Protein AF-A0A645G3U1-F1 (afdb_monomer)

Solvent-accessible surface area (backbone atoms only — not comparable to full-atom values): 11301 Å² total; per-residue (Å²): 86,81,41,64,55,97,90,40,87,69,50,73,53,86,85,75,90,76,79,59,88,50,44,36,61,20,45,52,52,34,44,75,71,74,42,88,58,70,48,77,37,61,47,54,59,72,62,46,52,54,53,27,61,75,39,72,45,87,41,76,45,47,58,40,50,63,84,46,44,25,54,54,50,46,53,48,39,73,72,73,44,89,43,70,32,78,40,55,18,76,70,34,27,65,25,16,58,61,26,80,41,9,33,19,39,51,46,90,44,70,58,16,62,74,31,24,82,38,76,38,85,57,79,47,57,39,54,54,42,27,52,55,52,48,50,57,51,50,54,54,46,51,54,52,37,49,50,52,59,48,51,55,48,67,57,45,50,50,37,63,74,33,55,40,37,78,75,76,43,70,66,64,52,68,68,58,53,52,51,53,54,53,50,49,52,52,54,38,51,58,54,55,56,53,61,77,71,65,78,73,70,130

Structure (mmCIF, N/CA/C/O backbone):
data_AF-A0A645G3U1-F1
#
_entry.id   AF-A0A645G3U1-F1
#
loop_
_atom_site.group_PDB
_atom_site.id
_atom_site.type_symbol
_atom_site.label_atom_id
_atom_site.label_alt_id
_atom_site.label_comp_id
_atom_site.label_asym_id
_atom_site.label_entity_id
_atom_site.label_seq_id
_atom_site.pdbx_PDB_ins_code
_atom_site.Cartn_x
_atom_site.Cartn_y
_atom_site.Cartn_z
_atom_site.occupancy
_atom_site.B_iso_or_equiv
_atom_site.auth_seq_id
_atom_site.auth_comp_id
_atom_site.auth_asym_id
_atom_site.auth_atom_id
_atom_site.pdbx_PDB_model_num
ATOM 1 N N . MET A 1 1 ? -27.044 1.907 27.657 1.00 87.31 1 MET A N 1
ATOM 2 C CA . MET A 1 1 ? -27.067 2.591 28.967 1.00 87.31 1 MET A CA 1
ATOM 3 C C . MET A 1 1 ? -28.512 2.725 29.408 1.00 87.31 1 MET A C 1
ATOM 5 O O . MET A 1 1 ? -29.313 3.193 28.610 1.00 87.31 1 MET A O 1
ATOM 9 N N . TYR A 1 2 ? -28.859 2.285 30.617 1.00 91.81 2 TYR A N 1
ATOM 10 C CA . TYR A 1 2 ? -30.193 2.511 31.187 1.00 91.81 2 TYR A CA 1
ATOM 11 C C . TYR A 1 2 ? -30.232 3.890 31.850 1.00 91.81 2 TYR A C 1
ATOM 13 O O . TYR A 1 2 ? -29.254 4.281 32.483 1.00 91.81 2 TYR A O 1
ATOM 21 N N . ILE A 1 3 ? -31.334 4.621 31.689 1.00 95.44 3 ILE A N 1
ATOM 22 C CA . ILE A 1 3 ? -31.564 5.921 32.323 1.00 95.44 3 ILE A CA 1
ATOM 23 C C . ILE A 1 3 ? -32.701 5.790 33.324 1.00 95.44 3 ILE A C 1
ATOM 25 O O . ILE A 1 3 ? -33.762 5.254 32.999 1.00 95.44 3 ILE A O 1
ATOM 29 N N . ALA A 1 4 ? -32.473 6.328 34.519 1.00 95.69 4 ALA A N 1
ATOM 30 C CA . ALA A 1 4 ? -33.494 6.534 35.528 1.00 95.69 4 ALA A CA 1
ATOM 31 C C . ALA A 1 4 ? -33.605 8.027 35.862 1.00 95.69 4 ALA A C 1
ATOM 33 O O . ALA A 1 4 ? -32.590 8.723 35.924 1.00 95.69 4 ALA A O 1
ATOM 34 N N . VAL A 1 5 ? -34.831 8.498 36.072 1.00 94.56 5 VAL A N 1
ATOM 35 C CA . VAL A 1 5 ? -35.149 9.842 36.575 1.00 94.56 5 VAL A CA 1
ATOM 36 C C . VAL A 1 5 ? -35.992 9.639 37.826 1.00 94.56 5 VAL A C 1
ATOM 38 O O . VAL A 1 5 ? -36.885 8.801 37.821 1.00 94.56 5 VAL A O 1
ATOM 41 N N . ASP A 1 6 ? -35.653 10.323 38.918 1.00 93.44 6 ASP A N 1
ATOM 42 C CA . ASP A 1 6 ? -36.325 10.166 40.217 1.00 93.44 6 ASP A CA 1
ATOM 43 C C . ASP A 1 6 ? -36.405 8.709 40.718 1.00 93.44 6 ASP A C 1
ATOM 45 O O . ASP A 1 6 ? -37.350 8.298 41.380 1.00 93.44 6 ASP A O 1
ATOM 49 N N . SER A 1 7 ? -35.364 7.915 40.437 1.00 90.38 7 SER A N 1
ATOM 50 C CA . SER A 1 7 ? -35.289 6.472 40.739 1.00 90.38 7 SER A CA 1
ATOM 51 C C . SER A 1 7 ? -36.282 5.585 39.975 1.00 90.38 7 SER A C 1
ATOM 53 O O . SER A 1 7 ? -36.328 4.381 40.229 1.00 90.38 7 SER A O 1
ATOM 55 N N . GLU A 1 8 ? -37.010 6.126 38.996 1.00 93.56 8 GLU A N 1
ATOM 56 C CA . GLU A 1 8 ? -37.855 5.356 38.085 1.00 93.56 8 GLU A CA 1
ATOM 57 C C . GLU A 1 8 ? -37.160 5.132 36.732 1.00 93.56 8 GLU A C 1
ATOM 59 O O . GLU A 1 8 ? -36.487 6.033 36.218 1.00 93.56 8 GLU A O 1
ATOM 64 N N . PRO A 1 9 ? -37.290 3.937 36.123 1.00 94.06 9 PRO A N 1
ATOM 65 C CA . PRO A 1 9 ? -36.723 3.663 34.809 1.00 94.06 9 PRO A CA 1
ATOM 66 C C . PRO A 1 9 ? -37.381 4.556 33.747 1.00 94.06 9 PRO A C 1
ATOM 68 O O . PRO A 1 9 ? -38.549 4.386 33.412 1.00 94.06 9 PRO A O 1
ATOM 71 N N . ALA A 1 10 ? -36.603 5.486 33.192 1.00 94.62 10 ALA A N 1
ATOM 72 C CA . ALA A 1 10 ? -37.074 6.492 32.243 1.00 94.62 10 ALA A CA 1
ATOM 73 C C . ALA A 1 10 ? -36.742 6.145 30.781 1.00 94.62 10 ALA A C 1
ATOM 75 O O . ALA A 1 10 ? -37.410 6.623 29.866 1.00 94.62 10 ALA A O 1
ATOM 76 N N . GLY A 1 11 ? -35.723 5.313 30.527 1.00 94.62 11 GLY A N 1
ATOM 77 C CA . GLY A 1 11 ? -35.406 4.883 29.163 1.00 94.62 11 GLY A CA 1
ATOM 78 C C . GLY A 1 11 ? -34.050 4.205 28.983 1.00 94.62 11 GLY A C 1
ATOM 79 O O . GLY A 1 11 ? -33.384 3.811 29.940 1.00 94.62 11 GLY A O 1
ATOM 80 N N . ILE A 1 12 ? -33.639 4.060 27.721 1.00 94.69 12 ILE A N 1
ATOM 81 C CA . ILE A 1 12 ? -32.359 3.467 27.316 1.00 94.69 12 ILE A CA 1
ATOM 82 C C . ILE A 1 12 ? -31.698 4.385 26.285 1.00 94.69 12 ILE A C 1
ATOM 84 O O . ILE A 1 12 ? -32.332 4.779 25.311 1.00 94.69 12 ILE A O 1
ATOM 88 N N . ILE A 1 13 ? -30.408 4.674 26.463 1.00 91.31 13 ILE A N 1
ATOM 89 C CA . ILE A 1 13 ? -29.546 5.245 25.421 1.00 91.31 13 ILE A CA 1
ATOM 90 C C . ILE A 1 13 ? -28.652 4.140 24.864 1.00 91.31 13 ILE A C 1
ATOM 92 O O . ILE A 1 13 ? -27.889 3.510 25.606 1.00 91.31 13 ILE A O 1
ATOM 96 N N . ALA A 1 14 ? -28.723 3.925 23.554 1.00 85.19 14 ALA A N 1
ATOM 97 C CA . ALA A 1 14 ? -27.783 3.093 22.815 1.00 85.19 14 ALA A CA 1
ATOM 98 C C . ALA A 1 14 ? -26.712 3.981 22.167 1.00 85.19 14 ALA A C 1
ATOM 100 O O . ALA A 1 14 ? -27.035 5.001 21.563 1.00 85.19 14 ALA A O 1
ATOM 101 N N . VAL A 1 15 ? -25.447 3.586 22.298 1.00 79.75 15 VAL A N 1
ATOM 102 C CA . VAL A 1 15 ? -24.313 4.201 21.597 1.00 79.75 15 VAL A CA 1
ATOM 103 C C . VAL A 1 15 ? -23.794 3.151 20.630 1.00 79.75 15 VAL A C 1
ATOM 105 O O . VAL A 1 15 ? -23.551 2.017 21.039 1.00 79.75 15 VAL A O 1
ATOM 108 N N . ALA A 1 16 ? -23.678 3.516 19.360 1.00 71.44 16 ALA A N 1
ATOM 109 C CA . ALA A 1 16 ? -23.137 2.660 18.319 1.00 71.44 16 ALA A CA 1
ATOM 110 C C . ALA A 1 16 ? -21.997 3.400 17.628 1.00 71.44 16 ALA A C 1
ATOM 112 O O . ALA A 1 16 ? -22.144 4.580 17.302 1.00 71.44 16 ALA A O 1
ATOM 113 N N . ASP A 1 17 ? -20.887 2.703 17.402 1.00 71.06 17 ASP A N 1
ATOM 114 C CA . ASP A 1 17 ? -19.874 3.182 16.474 1.00 71.06 17 ASP A CA 1
ATOM 115 C C . ASP A 1 17 ? -20.359 2.895 15.051 1.00 71.06 17 ASP A C 1
ATOM 117 O O . ASP A 1 17 ? -20.707 1.761 14.707 1.00 71.06 17 ASP A O 1
ATOM 121 N N . VAL A 1 18 ? -20.488 3.948 14.250 1.00 77.31 18 VAL A N 1
ATOM 122 C CA . VAL A 1 18 ? -21.091 3.856 12.922 1.00 77.31 18 VAL A CA 1
ATOM 123 C C . VAL A 1 18 ? -19.981 3.724 11.901 1.00 77.31 18 VAL A C 1
ATOM 125 O O . VAL A 1 18 ? -19.123 4.595 11.757 1.00 77.31 18 VAL A O 1
ATOM 128 N N . VAL A 1 19 ? -20.046 2.647 11.127 1.00 84.12 19 VAL A N 1
ATOM 129 C CA . VAL A 1 19 ? -19.163 2.455 9.985 1.00 84.12 19 VAL A CA 1
ATOM 130 C C . VAL A 1 19 ? -19.293 3.641 9.029 1.00 84.12 19 VAL A C 1
ATOM 132 O O . VAL A 1 19 ? -20.388 4.017 8.614 1.00 84.12 19 VAL A O 1
ATOM 135 N N . LYS A 1 20 ? -18.159 4.213 8.619 1.00 84.19 20 LYS A N 1
ATOM 136 C CA . LYS A 1 20 ? -18.146 5.262 7.594 1.00 84.19 20 LYS A CA 1
ATOM 137 C C . LYS A 1 20 ? -18.774 4.754 6.293 1.00 84.19 20 LYS A C 1
ATOM 139 O O . LYS A 1 20 ? -18.428 3.685 5.797 1.00 84.19 20 LYS A O 1
ATOM 144 N N . ASN A 1 21 ? -19.612 5.583 5.673 1.00 82.94 21 ASN A N 1
ATOM 145 C CA . ASN A 1 21 ? -20.328 5.252 4.431 1.00 82.94 21 ASN A CA 1
ATOM 146 C C . ASN A 1 21 ? -19.414 4.812 3.267 1.00 82.94 21 ASN A C 1
ATOM 148 O O . ASN A 1 21 ? -19.862 4.136 2.342 1.00 82.94 21 ASN A O 1
ATOM 152 N N . SER A 1 22 ? -18.144 5.224 3.269 1.00 87.38 22 SER A N 1
ATOM 153 C CA . SER A 1 22 ? -17.170 4.869 2.234 1.00 87.38 22 SER A CA 1
ATOM 154 C C . SER A 1 22 ? -16.452 3.537 2.485 1.00 87.38 22 SER A C 1
ATOM 156 O O . SER A 1 22 ? -15.853 3.000 1.552 1.00 87.38 22 SER A O 1
ATOM 158 N N . SER A 1 23 ? -16.532 2.974 3.697 1.00 90.06 23 SER A N 1
ATOM 159 C CA . SER A 1 23 ? -15.795 1.769 4.095 1.00 90.06 23 SER A CA 1
ATOM 160 C C . SER A 1 23 ? -16.152 0.558 3.241 1.00 90.06 23 SER A C 1
ATOM 162 O O . SER A 1 23 ? -15.256 -0.092 2.709 1.00 90.06 23 SER A O 1
ATOM 164 N N . GLU A 1 24 ? -17.446 0.285 3.048 1.00 91.50 24 GLU A N 1
ATOM 165 C CA . GLU A 1 24 ? -17.905 -0.859 2.250 1.00 91.50 24 GLU A CA 1
ATOM 166 C C . GLU A 1 24 ? -17.384 -0.764 0.806 1.00 91.50 24 GLU A C 1
ATOM 168 O O . GLU A 1 24 ? -16.784 -1.700 0.278 1.00 91.50 24 GLU A O 1
ATOM 173 N N . LYS A 1 25 ? -17.522 0.411 0.176 1.00 93.12 25 LYS A N 1
ATOM 174 C CA . LYS A 1 25 ? -17.019 0.649 -1.185 1.00 93.12 25 LYS A CA 1
ATOM 175 C C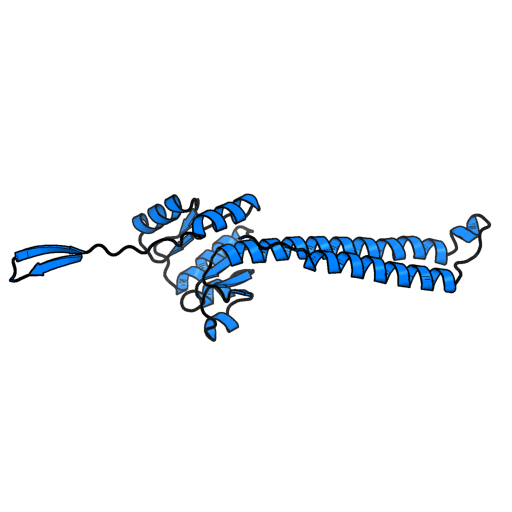 . LYS A 1 25 ? -15.502 0.485 -1.265 1.00 93.12 25 LYS A C 1
ATOM 177 O O . LYS A 1 25 ? -15.011 -0.102 -2.231 1.00 93.12 25 LYS A O 1
ATOM 182 N N . ALA A 1 26 ? -14.763 0.981 -0.274 1.00 92.81 26 ALA A N 1
ATOM 183 C CA . ALA A 1 26 ? -13.310 0.859 -0.225 1.00 92.81 26 ALA A CA 1
ATOM 184 C C . ALA A 1 26 ? -12.879 -0.609 -0.134 1.00 92.81 26 ALA A C 1
ATOM 186 O O . ALA A 1 26 ? -12.051 -1.059 -0.929 1.00 92.81 26 ALA A O 1
ATOM 187 N N . LEU A 1 27 ? -13.496 -1.376 0.764 1.00 93.94 27 LEU A N 1
ATOM 188 C CA . LEU A 1 27 ? -13.215 -2.798 0.956 1.00 93.94 27 LEU A CA 1
ATOM 189 C C . LEU A 1 27 ? -13.559 -3.614 -0.292 1.00 93.94 27 LEU A C 1
ATOM 191 O O . LEU A 1 27 ? -12.724 -4.386 -0.760 1.00 93.94 27 LEU A O 1
ATOM 195 N N . GLN A 1 28 ? -14.699 -3.350 -0.935 1.00 93.56 28 GLN A N 1
ATOM 196 C CA . GLN A 1 28 ? -15.041 -3.971 -2.219 1.00 93.56 28 GLN A CA 1
ATOM 197 C C . GLN A 1 28 ? -13.991 -3.688 -3.307 1.00 93.56 28 GLN A C 1
ATOM 199 O O . GLN A 1 28 ? -13.695 -4.555 -4.133 1.00 93.56 28 GLN A O 1
ATOM 204 N N . LYS A 1 29 ? -13.419 -2.476 -3.359 1.00 94.56 29 LYS A N 1
ATOM 205 C CA . LYS A 1 29 ? -12.351 -2.142 -4.320 1.00 94.56 29 LYS A CA 1
ATOM 206 C C . LYS A 1 29 ? -11.061 -2.896 -4.009 1.00 94.56 29 LYS A C 1
ATOM 208 O O . LYS A 1 29 ? -10.444 -3.406 -4.943 1.00 94.56 29 LYS A O 1
ATOM 213 N N . LEU A 1 30 ? -10.683 -2.999 -2.736 1.00 94.44 30 LEU A N 1
ATOM 214 C CA . LEU A 1 30 ? -9.515 -3.766 -2.294 1.00 94.44 30 LEU A CA 1
ATOM 215 C C . LEU A 1 30 ? -9.664 -5.253 -2.642 1.00 94.44 30 LEU A C 1
ATOM 217 O O . LEU A 1 30 ? -8.782 -5.830 -3.278 1.00 94.44 30 LEU A O 1
ATOM 221 N N . GLN A 1 31 ? -10.826 -5.838 -2.360 1.00 94.00 31 GLN A N 1
ATOM 222 C CA . GLN A 1 31 ? -11.131 -7.229 -2.697 1.00 94.00 31 GLN A CA 1
ATOM 223 C C . GLN A 1 31 ? -11.116 -7.473 -4.212 1.00 94.00 31 GLN A C 1
ATOM 225 O O . GLN A 1 31 ? -10.497 -8.427 -4.680 1.00 94.00 31 GLN A O 1
ATOM 230 N N . LYS A 1 32 ? -11.681 -6.560 -5.019 1.00 94.56 32 LYS A N 1
ATOM 231 C CA . LYS A 1 32 ? -11.582 -6.611 -6.496 1.00 94.56 32 LYS A CA 1
ATOM 232 C C . LYS A 1 32 ? -10.144 -6.520 -7.012 1.00 94.56 32 LYS A C 1
ATOM 234 O O . LYS A 1 32 ? -9.866 -6.957 -8.125 1.00 94.56 32 LYS A O 1
ATOM 239 N N . MET A 1 33 ? -9.229 -5.950 -6.230 1.00 94.06 33 MET A N 1
ATOM 240 C CA . MET A 1 33 ? -7.797 -5.913 -6.536 1.00 94.06 33 MET A CA 1
ATOM 241 C C . MET A 1 33 ? -7.054 -7.189 -6.103 1.00 94.06 33 MET A C 1
ATOM 243 O O . MET A 1 33 ? -5.828 -7.228 -6.262 1.00 94.06 33 MET A O 1
ATOM 247 N N . GLY A 1 34 ? -7.775 -8.195 -5.591 1.00 94.44 34 GLY A N 1
ATOM 248 C CA . GLY A 1 34 ? -7.244 -9.462 -5.088 1.00 94.44 34 GLY A CA 1
ATOM 249 C C . GLY A 1 34 ? -6.605 -9.351 -3.705 1.00 94.44 34 GLY A C 1
ATOM 250 O O . GLY A 1 34 ? -5.734 -10.153 -3.385 1.00 94.44 34 GLY A O 1
ATOM 251 N N . ILE A 1 35 ? -6.961 -8.324 -2.928 1.00 94.88 35 ILE A N 1
ATOM 252 C CA . ILE A 1 35 ? -6.390 -8.071 -1.603 1.00 94.88 35 ILE A CA 1
ATOM 253 C C . ILE A 1 35 ? -7.337 -8.640 -0.553 1.00 94.88 35 ILE A C 1
ATOM 255 O O . ILE A 1 35 ? -8.514 -8.281 -0.509 1.00 94.88 35 ILE A O 1
ATOM 259 N N . GLU A 1 36 ? -6.808 -9.525 0.283 1.00 95.00 36 GLU A N 1
ATOM 260 C CA . GLU A 1 36 ? -7.505 -10.046 1.453 1.00 95.00 36 GLU A CA 1
ATOM 261 C C . GLU A 1 36 ? -7.613 -8.950 2.518 1.00 95.00 36 GLU A C 1
ATOM 263 O O . GLU A 1 36 ? -6.632 -8.279 2.835 1.00 95.00 36 GLU A O 1
ATOM 268 N N . THR A 1 37 ? -8.815 -8.751 3.051 1.00 94.62 37 THR A N 1
ATOM 269 C CA . THR A 1 37 ? -9.104 -7.729 4.062 1.00 94.62 37 THR A CA 1
ATOM 270 C C . THR A 1 37 ? -9.387 -8.404 5.396 1.00 94.62 37 THR A C 1
ATOM 272 O O . THR A 1 37 ? -10.294 -9.235 5.469 1.00 94.62 37 THR A O 1
ATOM 275 N N . VAL A 1 38 ? -8.647 -8.020 6.436 1.00 95.38 38 VAL A N 1
ATOM 276 C CA . VAL A 1 38 ? -8.800 -8.517 7.810 1.00 95.38 38 VAL A CA 1
ATOM 277 C C . VAL A 1 38 ? -9.110 -7.331 8.721 1.00 95.38 38 VAL A C 1
ATOM 279 O O . VAL A 1 38 ? -8.465 -6.290 8.607 1.00 95.38 38 VAL A O 1
ATOM 282 N N . MET A 1 39 ? -10.097 -7.469 9.603 1.00 95.00 39 MET A N 1
ATOM 283 C CA . MET A 1 39 ? -10.390 -6.478 10.643 1.00 95.00 39 MET A CA 1
ATOM 284 C C . MET A 1 39 ? -9.667 -6.858 11.931 1.00 95.00 39 MET A C 1
ATOM 286 O O . MET A 1 39 ? -9.739 -8.010 12.342 1.00 95.00 39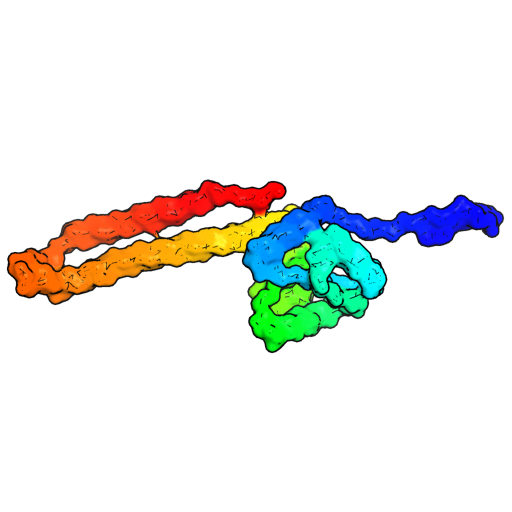 MET A O 1
ATOM 290 N N . ILE A 1 40 ? -9.024 -5.893 12.587 1.00 94.19 40 ILE A N 1
ATOM 291 C CA . ILE A 1 40 ? -8.427 -6.068 13.913 1.00 94.19 40 ILE A CA 1
ATOM 292 C C . ILE A 1 40 ? -9.026 -5.049 14.882 1.00 94.19 40 ILE A C 1
ATOM 294 O O . ILE A 1 40 ? -9.013 -3.849 14.609 1.00 94.19 40 ILE A O 1
ATOM 298 N N . THR A 1 41 ? -9.588 -5.513 15.995 1.00 91.62 41 THR A N 1
ATOM 299 C CA . THR A 1 41 ? -10.247 -4.652 16.986 1.00 91.62 41 THR A CA 1
ATOM 300 C C . THR A 1 41 ? -10.069 -5.184 18.405 1.00 91.62 41 THR A C 1
ATOM 302 O O . THR A 1 41 ? -9.891 -6.382 18.615 1.00 91.62 41 THR A O 1
ATOM 305 N N . GLY A 1 42 ? -10.119 -4.275 19.379 1.00 90.44 42 GLY A N 1
ATOM 306 C CA . GLY A 1 42 ? -10.202 -4.610 20.802 1.00 90.44 42 GLY A CA 1
ATOM 307 C C . GLY A 1 42 ? -11.633 -4.873 21.280 1.00 90.44 42 GLY A C 1
ATOM 308 O O . GLY A 1 42 ? -11.821 -5.297 22.417 1.00 90.44 42 GLY A O 1
ATOM 309 N N . ASP A 1 43 ? -12.637 -4.630 20.431 1.00 91.12 43 ASP A N 1
ATOM 310 C CA . ASP A 1 43 ? -14.035 -4.921 20.746 1.00 91.12 43 ASP A CA 1
ATOM 311 C C . ASP A 1 43 ? -14.291 -6.423 20.864 1.00 91.12 43 ASP A C 1
ATOM 313 O O . ASP A 1 43 ? -13.561 -7.251 20.314 1.00 91.12 43 ASP A O 1
ATOM 317 N N . ASN A 1 44 ? -15.383 -6.764 21.550 1.00 91.56 44 ASN A N 1
ATOM 318 C CA . ASN A 1 44 ? -15.832 -8.145 21.656 1.00 91.56 44 ASN A CA 1
ATOM 319 C C . ASN A 1 44 ? -16.195 -8.739 20.286 1.00 91.56 44 ASN A C 1
ATOM 321 O O . ASN A 1 44 ? -16.576 -8.034 19.343 1.00 91.56 44 ASN A O 1
ATOM 325 N N . GLN A 1 45 ? -16.134 -10.067 20.212 1.00 92.88 45 GLN A N 1
ATOM 326 C CA . GLN A 1 45 ? -16.384 -10.819 18.984 1.00 92.88 45 GLN A CA 1
ATOM 327 C C . GLN A 1 45 ? -17.733 -10.481 18.330 1.00 92.88 45 GLN A C 1
ATOM 329 O O . GLN A 1 45 ? -17.801 -10.251 17.125 1.00 92.88 45 GLN A O 1
ATOM 334 N N . ARG A 1 46 ? -18.809 -10.382 19.121 1.00 90.75 46 ARG A N 1
ATOM 335 C CA . ARG A 1 46 ? -20.166 -10.140 18.605 1.00 90.75 46 ARG A CA 1
ATOM 336 C C . ARG A 1 46 ? -20.284 -8.795 17.884 1.00 90.75 46 ARG A C 1
ATOM 338 O O . ARG A 1 46 ? -20.924 -8.720 16.836 1.00 90.75 46 ARG A O 1
ATOM 345 N N . THR A 1 47 ? -19.702 -7.737 18.444 1.00 90.00 47 THR A N 1
ATOM 346 C CA . THR A 1 47 ? -19.686 -6.408 17.819 1.00 90.00 47 THR A CA 1
ATOM 347 C C . THR A 1 47 ? -18.807 -6.417 16.571 1.00 90.00 47 THR A C 1
ATOM 349 O O . THR A 1 47 ? -19.227 -5.927 15.522 1.00 90.00 47 THR A O 1
ATOM 352 N N . ALA A 1 48 ? -17.622 -7.021 16.661 1.00 91.50 48 ALA A N 1
ATOM 353 C CA . ALA A 1 48 ? -16.662 -7.067 15.566 1.00 91.50 48 ALA A CA 1
ATOM 354 C C . ALA A 1 48 ? -17.210 -7.817 14.338 1.00 91.50 48 ALA A C 1
ATOM 356 O O . ALA A 1 48 ? -17.140 -7.310 13.219 1.00 91.50 48 ALA A O 1
ATOM 357 N N . GLU A 1 49 ? -17.827 -8.983 14.538 1.00 92.00 49 GLU A N 1
ATOM 358 C CA . GLU A 1 49 ? -18.459 -9.769 13.471 1.00 92.00 49 GLU A CA 1
ATOM 359 C C . GLU A 1 49 ? -19.650 -9.039 12.841 1.00 92.00 49 GLU A C 1
ATOM 361 O O . GLU A 1 49 ? -19.813 -9.061 11.620 1.00 92.00 49 GLU A O 1
ATOM 366 N N . ALA A 1 50 ? -20.462 -8.347 13.648 1.00 90.69 50 ALA A N 1
ATOM 367 C CA . ALA A 1 50 ? -21.580 -7.558 13.140 1.00 90.69 50 ALA A CA 1
ATOM 368 C C . ALA A 1 50 ? -21.101 -6.417 12.228 1.00 90.69 50 ALA A C 1
ATOM 370 O O . ALA A 1 50 ? -21.667 -6.215 11.152 1.00 90.69 50 ALA A O 1
ATOM 371 N N . ILE A 1 51 ? -20.043 -5.702 12.624 1.00 90.69 51 ILE A N 1
ATOM 372 C CA . ILE A 1 51 ? -19.441 -4.640 11.808 1.00 90.69 51 ILE A CA 1
ATOM 373 C C . ILE A 1 51 ? -18.801 -5.231 10.549 1.00 90.69 51 ILE A C 1
ATOM 375 O O . ILE A 1 51 ? -19.049 -4.740 9.448 1.00 90.69 51 ILE A O 1
ATOM 379 N N . ALA A 1 52 ? -18.020 -6.304 10.680 1.00 91.75 52 ALA A N 1
ATOM 380 C CA . ALA A 1 52 ? -17.375 -6.969 9.553 1.00 91.75 52 ALA A CA 1
ATOM 381 C C . ALA A 1 52 ? -18.386 -7.460 8.510 1.00 91.75 52 ALA A C 1
ATOM 383 O O . ALA A 1 52 ? -18.169 -7.267 7.312 1.00 91.75 52 ALA A O 1
ATOM 384 N N . GLY A 1 53 ? -19.521 -8.009 8.955 1.00 90.81 53 GLY A N 1
ATOM 385 C CA . GLY A 1 53 ? -20.619 -8.426 8.087 1.00 90.81 53 GLY A CA 1
ATOM 386 C C . GLY A 1 53 ? -21.253 -7.270 7.309 1.00 90.81 53 GLY A C 1
ATOM 387 O O . GLY A 1 53 ? -21.571 -7.439 6.134 1.00 90.81 53 GLY A O 1
ATOM 388 N N . GLN A 1 54 ? -21.375 -6.082 7.912 1.00 89.19 54 GLN A N 1
ATOM 389 C CA . GLN A 1 54 ? -21.908 -4.891 7.230 1.00 89.19 54 GLN A CA 1
ATOM 390 C C . GLN A 1 54 ? -20.998 -4.395 6.102 1.00 89.19 54 GLN A C 1
ATOM 392 O O . GLN A 1 54 ? -21.489 -3.850 5.118 1.00 89.19 54 GLN A O 1
ATOM 397 N N . VAL A 1 55 ? -19.681 -4.575 6.233 1.00 90.31 55 VAL A N 1
ATOM 398 C CA . VAL A 1 55 ? -18.700 -4.080 5.253 1.00 90.31 55 VAL A CA 1
ATOM 399 C C . VAL A 1 55 ? -18.090 -5.160 4.361 1.00 90.31 55 VAL A C 1
ATOM 401 O O . VAL A 1 55 ? -17.252 -4.855 3.512 1.00 90.31 55 VAL A O 1
ATOM 404 N N . GLY A 1 56 ? -18.499 -6.416 4.544 1.00 89.88 56 GLY A N 1
ATOM 405 C CA . GLY A 1 56 ? -18.044 -7.552 3.746 1.00 89.88 56 GLY A CA 1
ATOM 406 C C . GLY A 1 56 ? -16.618 -8.018 4.053 1.00 89.88 56 GLY A C 1
ATOM 407 O O . GLY A 1 56 ? -15.931 -8.482 3.145 1.00 89.88 56 GLY A O 1
ATOM 408 N N . ILE A 1 57 ? -16.145 -7.892 5.295 1.00 93.50 57 ILE A N 1
ATOM 409 C CA . ILE A 1 57 ? -14.849 -8.443 5.725 1.00 93.50 57 ILE A CA 1
ATOM 410 C C . ILE A 1 57 ? -15.020 -9.909 6.134 1.00 93.50 57 ILE A C 1
ATOM 412 O O . ILE A 1 57 ? -15.882 -10.237 6.941 1.00 93.50 57 ILE A O 1
ATOM 416 N N . SER A 1 58 ? -14.176 -10.789 5.590 1.00 82.31 58 SER A N 1
ATOM 417 C CA . SER A 1 58 ? -14.264 -12.239 5.807 1.00 82.31 58 SER A CA 1
ATOM 418 C C . SER A 1 58 ? -13.487 -12.755 7.018 1.00 82.31 58 SER A C 1
ATOM 420 O O . SER A 1 58 ? -13.734 -13.875 7.450 1.00 82.31 58 SER A O 1
ATOM 422 N N . SER A 1 59 ? -12.528 -11.988 7.540 1.00 92.25 59 SER A N 1
ATOM 423 C CA . SER A 1 59 ? -11.675 -12.403 8.658 1.00 92.25 59 SER A CA 1
ATOM 424 C C . SER A 1 59 ? -11.581 -11.292 9.697 1.00 92.25 59 SER A C 1
ATOM 426 O O . SER A 1 59 ? -11.316 -10.135 9.358 1.00 92.25 59 SER A O 1
ATOM 428 N N . VAL A 1 60 ? -11.82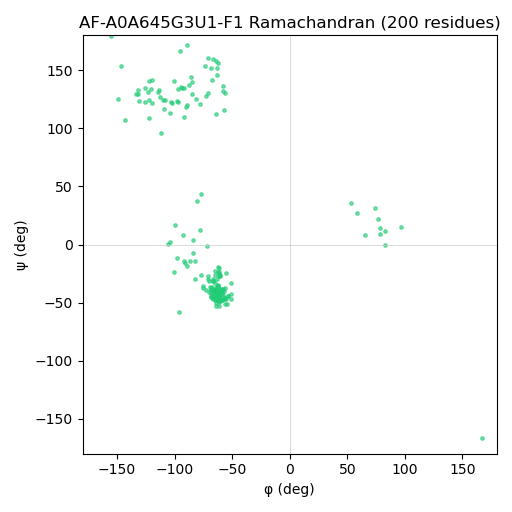4 -11.642 10.957 1.00 95.31 60 VAL A N 1
ATOM 429 C CA . VAL A 1 60 ? -11.910 -10.708 12.081 1.00 95.31 60 VAL A CA 1
ATOM 430 C C . VAL A 1 60 ? -11.057 -11.232 13.226 1.00 95.31 60 VAL A C 1
ATOM 432 O O . VAL A 1 60 ? -11.185 -12.385 13.626 1.00 95.31 60 VAL A O 1
ATOM 435 N N . LEU A 1 61 ? -10.201 -10.365 13.752 1.00 94.06 61 LEU A N 1
ATOM 436 C CA . LEU A 1 61 ? -9.404 -10.568 14.952 1.00 94.06 61 LEU A CA 1
ATOM 437 C C . LEU A 1 61 ? -9.947 -9.612 16.020 1.00 94.06 61 LEU A C 1
ATOM 439 O O . LEU A 1 61 ? -9.639 -8.419 16.012 1.00 94.06 61 LEU A O 1
ATOM 443 N N . SER A 1 62 ? -10.830 -10.117 16.877 1.00 94.00 62 SER A N 1
ATOM 444 C CA . SER A 1 62 ? -11.470 -9.365 17.964 1.00 94.00 62 SER A CA 1
ATOM 445 C C . SER A 1 62 ? -10.734 -9.540 19.292 1.00 94.00 62 SER A C 1
ATOM 447 O O . SER A 1 62 ? -9.924 -10.452 19.434 1.00 94.00 62 SER A O 1
ATOM 449 N N . GLU A 1 63 ? -11.057 -8.698 20.276 1.00 92.44 63 GLU A N 1
ATOM 450 C CA . GLU A 1 63 ? -10.495 -8.744 21.635 1.00 92.44 63 GLU A CA 1
ATOM 451 C C . GLU A 1 63 ? -8.959 -8.615 21.673 1.00 92.44 63 GLU A C 1
ATOM 453 O O . GLU A 1 63 ? -8.295 -9.080 22.599 1.00 92.44 63 GLU A O 1
ATOM 458 N N . VAL A 1 64 ? -8.376 -7.948 20.669 1.00 92.19 64 VAL A N 1
ATOM 459 C CA . VAL A 1 64 ? -6.927 -7.744 20.563 1.00 92.19 64 VAL A CA 1
ATOM 460 C C . VAL A 1 64 ? -6.513 -6.466 21.288 1.00 92.19 64 VAL A C 1
ATOM 462 O O . VAL A 1 64 ? -6.933 -5.360 20.934 1.00 92.19 64 VAL A O 1
ATOM 465 N N . LEU A 1 65 ? -5.635 -6.603 22.284 1.00 88.75 65 LEU A N 1
ATOM 466 C CA . LEU A 1 65 ? -5.053 -5.464 22.995 1.00 88.75 65 LEU A CA 1
ATOM 467 C C . LEU A 1 65 ? -4.102 -4.672 22.078 1.00 88.75 65 LEU A C 1
ATOM 469 O O . LEU A 1 65 ? -3.473 -5.266 21.200 1.00 88.75 65 LEU A O 1
ATOM 473 N N . PRO A 1 66 ? -3.915 -3.353 22.290 1.00 83.69 66 PRO A N 1
ATOM 474 C CA . PRO A 1 66 ? -3.021 -2.537 21.460 1.00 83.69 66 PRO A CA 1
ATOM 475 C C . PRO A 1 66 ? -1.609 -3.123 21.299 1.00 83.69 66 PRO A C 1
ATOM 477 O O . PRO A 1 66 ? -1.089 -3.181 20.186 1.00 83.69 66 PRO A O 1
ATOM 480 N N . GLN A 1 67 ? -1.022 -3.646 22.384 1.00 82.50 67 GLN A N 1
ATOM 481 C CA . GLN A 1 67 ? 0.293 -4.301 22.354 1.00 82.50 67 GLN A CA 1
ATOM 482 C C . GLN A 1 67 ? 0.334 -5.598 21.528 1.00 82.50 67 GLN A C 1
ATOM 484 O O . GLN A 1 67 ? 1.381 -5.956 20.993 1.00 82.50 67 GLN A O 1
ATOM 489 N N . ASP A 1 68 ? -0.800 -6.283 21.382 1.00 91.25 68 ASP A N 1
ATOM 490 C CA . ASP A 1 68 ? -0.890 -7.568 20.690 1.00 91.25 68 ASP A CA 1
ATOM 491 C C . ASP A 1 68 ? -1.220 -7.415 19.204 1.00 91.25 68 ASP A C 1
ATOM 493 O O . ASP A 1 68 ? -0.987 -8.341 18.426 1.00 91.25 68 ASP A O 1
ATOM 497 N N . LYS A 1 69 ? -1.661 -6.228 18.762 1.00 93.44 69 LYS A N 1
ATOM 498 C CA . LYS A 1 69 ? -1.919 -5.965 17.339 1.00 93.44 69 LYS A CA 1
ATOM 499 C C . LYS A 1 69 ? -0.685 -6.214 16.469 1.00 93.44 69 LYS A C 1
ATOM 501 O O . LYS A 1 69 ? -0.798 -6.801 15.397 1.00 93.44 69 LYS A O 1
ATOM 506 N N . ALA A 1 70 ? 0.501 -5.830 16.945 1.00 93.62 70 ALA A N 1
ATOM 507 C CA . ALA A 1 70 ? 1.756 -6.103 16.244 1.00 93.62 70 ALA A CA 1
ATOM 508 C C . ALA A 1 70 ? 2.044 -7.613 16.140 1.00 93.62 70 ALA A C 1
ATOM 510 O O . ALA A 1 70 ? 2.493 -8.091 15.098 1.00 93.62 70 ALA A O 1
ATOM 511 N N . ASN A 1 71 ? 1.731 -8.387 17.184 1.00 95.19 71 ASN A N 1
ATOM 512 C CA . ASN A 1 71 ? 1.894 -9.841 17.165 1.00 95.19 71 ASN A CA 1
ATOM 513 C C . ASN A 1 71 ? 0.962 -10.498 16.138 1.00 95.19 71 ASN A C 1
ATOM 515 O O . ASN A 1 71 ? 1.391 -11.402 15.423 1.00 95.19 71 ASN A O 1
ATOM 519 N N . GLU A 1 72 ? -0.278 -10.025 16.013 1.00 95.44 72 GLU A N 1
ATOM 520 C CA . GLU A 1 72 ? -1.213 -10.509 14.992 1.00 95.44 72 GLU A CA 1
ATOM 521 C C . GLU A 1 72 ? -0.748 -10.178 13.567 1.00 95.44 72 GLU A 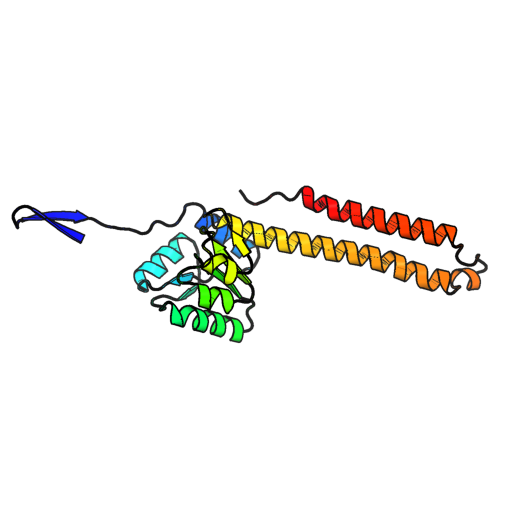C 1
ATOM 523 O O . GLU A 1 72 ? -0.744 -11.055 12.698 1.00 95.44 72 GLU A O 1
ATOM 528 N N . VAL A 1 73 ? -0.250 -8.958 13.331 1.00 95.81 73 VAL A N 1
ATOM 529 C CA . VAL A 1 73 ? 0.383 -8.588 12.050 1.00 95.81 73 VAL A CA 1
ATOM 530 C C . VAL A 1 73 ? 1.549 -9.528 11.734 1.00 95.81 73 VAL A C 1
ATOM 532 O O . VAL A 1 73 ? 1.632 -10.072 10.632 1.00 95.81 73 VAL A O 1
ATOM 535 N N . LYS A 1 74 ? 2.409 -9.802 12.720 1.00 96.25 74 LYS A N 1
ATOM 536 C CA . LYS A 1 74 ? 3.548 -10.711 12.567 1.00 96.25 74 LYS A CA 1
ATOM 537 C C . LYS A 1 74 ? 3.121 -12.146 12.251 1.00 96.25 74 LYS A C 1
ATOM 539 O O . LYS A 1 74 ? 3.753 -12.791 11.416 1.00 96.25 74 LYS A O 1
ATOM 544 N N . LYS A 1 75 ? 2.049 -12.659 12.865 1.00 96.19 75 LYS A N 1
ATOM 545 C CA . LYS A 1 75 ? 1.492 -13.988 12.541 1.00 96.19 75 LYS A CA 1
ATOM 546 C C . LYS A 1 75 ? 1.020 -14.057 11.087 1.00 96.19 75 LYS A C 1
ATOM 548 O O . LYS A 1 75 ? 1.292 -15.039 10.400 1.00 96.19 75 LYS A O 1
ATOM 553 N N . LEU A 1 76 ? 0.360 -13.008 10.590 1.00 95.50 76 LEU A N 1
ATOM 554 C CA . LEU A 1 76 ? -0.053 -12.929 9.184 1.00 95.50 76 LEU A CA 1
ATOM 555 C C . LEU A 1 76 ? 1.159 -12.925 8.238 1.00 95.50 76 LEU A C 1
ATOM 557 O O . LEU A 1 76 ? 1.155 -13.649 7.242 1.00 95.50 76 LEU A O 1
ATOM 561 N N . GLN A 1 77 ? 2.218 -12.188 8.580 1.00 97.06 77 GLN A N 1
ATOM 562 C CA . GLN A 1 77 ? 3.475 -12.181 7.821 1.00 97.06 77 GLN A CA 1
ATOM 563 C C . GLN A 1 77 ? 4.168 -13.550 7.821 1.00 97.06 77 GLN A C 1
ATOM 565 O O . GLN A 1 77 ? 4.632 -14.014 6.781 1.00 97.06 77 GLN A O 1
ATOM 570 N N . GLN A 1 78 ? 4.188 -14.246 8.963 1.00 97.00 78 GLN A N 1
ATOM 571 C CA . GLN A 1 78 ? 4.740 -15.603 9.078 1.00 97.00 78 GLN A CA 1
ATOM 572 C C . GLN A 1 78 ? 4.003 -16.621 8.199 1.00 97.00 78 GLN A C 1
ATOM 574 O O . GLN A 1 78 ? 4.617 -17.572 7.721 1.00 97.00 78 GLN A O 1
ATOM 579 N N . ASN A 1 79 ? 2.724 -16.380 7.901 1.00 95.44 79 ASN A N 1
ATOM 580 C CA . ASN A 1 79 ? 1.951 -17.160 6.934 1.00 95.44 79 ASN A CA 1
ATOM 581 C C . ASN A 1 79 ? 2.263 -16.799 5.464 1.00 95.44 79 ASN A C 1
ATOM 583 O O . ASN A 1 79 ? 1.528 -17.193 4.557 1.00 95.44 79 ASN A O 1
ATOM 587 N N . GLY A 1 80 ? 3.334 -16.038 5.209 1.00 95.31 80 GLY A N 1
ATOM 588 C CA . GLY A 1 80 ? 3.803 -15.664 3.874 1.00 95.31 80 GLY A CA 1
ATOM 589 C C . GLY A 1 80 ? 3.017 -14.524 3.222 1.00 95.31 80 GLY A C 1
ATOM 590 O O . GLY A 1 80 ? 3.118 -14.330 2.009 1.00 95.31 80 GLY A O 1
ATOM 591 N N . LYS A 1 81 ? 2.205 -13.786 3.987 1.00 96.12 81 LYS A N 1
ATOM 592 C CA . LYS A 1 81 ? 1.453 -12.629 3.485 1.00 96.12 81 LYS A CA 1
ATOM 593 C C . LYS A 1 81 ? 2.325 -11.373 3.545 1.00 96.12 81 LYS A C 1
ATOM 595 O O . LYS A 1 81 ? 3.068 -11.187 4.497 1.00 96.12 81 LYS A O 1
ATOM 600 N N . ILE A 1 82 ? 2.174 -10.493 2.557 1.00 97.00 82 ILE A N 1
ATOM 601 C CA . ILE A 1 82 ? 2.657 -9.107 2.639 1.00 97.00 82 ILE A CA 1
ATOM 602 C C . ILE A 1 82 ? 1.513 -8.290 3.235 1.00 97.00 82 ILE A C 1
ATOM 604 O O . ILE A 1 82 ? 0.423 -8.255 2.656 1.00 97.00 82 ILE A O 1
ATOM 608 N N . VAL A 1 83 ? 1.738 -7.681 4.393 1.00 97.44 83 VAL A N 1
ATOM 609 C CA . VAL A 1 83 ? 0.685 -7.069 5.205 1.00 97.44 83 VAL A CA 1
ATOM 610 C C . VAL A 1 83 ? 0.788 -5.553 5.145 1.00 97.44 83 VAL A C 1
ATOM 612 O O . VAL A 1 83 ? 1.813 -4.980 5.495 1.00 97.44 83 VAL A O 1
ATOM 615 N N . ALA A 1 84 ? -0.304 -4.900 4.747 1.00 96.81 84 ALA A N 1
ATOM 616 C CA . ALA A 1 84 ? -0.476 -3.466 4.936 1.00 96.81 84 ALA A CA 1
ATOM 617 C C . ALA A 1 84 ? -1.412 -3.230 6.126 1.00 96.81 84 ALA A C 1
ATOM 619 O O . ALA A 1 84 ? -2.549 -3.709 6.107 1.00 96.81 84 ALA A O 1
ATOM 620 N N . MET A 1 85 ? -0.945 -2.510 7.147 1.00 95.50 85 MET A N 1
ATOM 621 C CA . MET A 1 85 ? -1.757 -2.152 8.312 1.00 95.50 85 MET A CA 1
ATOM 622 C C . MET A 1 85 ? -2.363 -0.766 8.110 1.00 95.50 85 MET A C 1
ATOM 624 O O . MET A 1 85 ? -1.678 0.158 7.681 1.00 95.50 85 MET A O 1
ATOM 628 N N . VAL A 1 86 ? -3.649 -0.615 8.426 1.00 93.75 86 VAL A N 1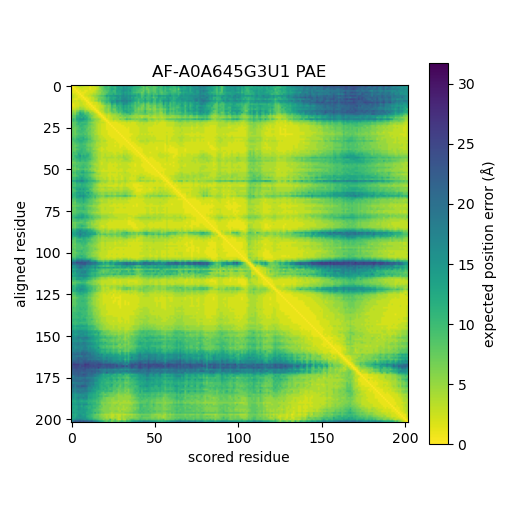
ATOM 629 C CA . VAL A 1 86 ? -4.365 0.661 8.337 1.00 93.75 86 VAL A CA 1
ATOM 630 C C . VAL A 1 86 ? -4.882 1.028 9.723 1.00 93.75 86 VAL A C 1
ATOM 632 O O . VAL A 1 86 ? -5.646 0.258 10.299 1.00 93.75 86 VAL A O 1
ATOM 635 N N . GLY A 1 87 ? -4.490 2.189 10.246 1.00 90.62 87 GLY A N 1
ATOM 636 C CA . GLY A 1 87 ? -4.843 2.618 11.604 1.00 90.62 87 GLY A CA 1
ATOM 637 C C . GLY A 1 87 ? -4.827 4.134 11.783 1.00 90.62 87 GLY A C 1
ATOM 638 O O . GLY A 1 87 ? -4.544 4.873 10.843 1.00 90.62 87 GLY A O 1
ATOM 639 N N . ASP A 1 88 ? -5.140 4.612 12.985 1.00 83.69 88 ASP A N 1
ATOM 640 C CA . ASP A 1 88 ? -5.141 6.051 13.313 1.00 83.69 88 ASP A CA 1
ATOM 641 C C . ASP A 1 88 ? -3.745 6.609 13.656 1.00 83.69 88 ASP A C 1
ATOM 643 O O . ASP A 1 88 ? -3.538 7.825 13.660 1.00 83.69 88 ASP A O 1
ATOM 647 N N . GLY A 1 89 ? -2.787 5.710 13.905 1.00 75.75 89 GLY A N 1
ATOM 648 C CA . GLY A 1 89 ? -1.404 6.019 14.259 1.00 75.75 89 GLY A CA 1
ATOM 649 C C . GLY A 1 89 ? -1.167 6.342 15.734 1.00 75.75 89 GLY A C 1
ATOM 650 O O . GLY A 1 89 ? -0.021 6.553 16.105 1.00 75.75 89 GLY A O 1
ATOM 651 N N . ILE A 1 90 ? -2.200 6.340 16.584 1.00 79.12 90 ILE A N 1
ATOM 652 C CA . ILE A 1 90 ? -2.056 6.596 18.026 1.00 79.12 90 ILE A CA 1
ATOM 653 C C . ILE A 1 90 ? -1.965 5.267 18.774 1.00 79.12 90 ILE A C 1
ATOM 655 O O . ILE A 1 90 ? -0.970 4.989 19.438 1.00 79.12 90 ILE A O 1
ATOM 659 N N . ASN A 1 91 ? -2.984 4.418 18.627 1.00 81.25 91 ASN A N 1
ATOM 660 C CA . ASN A 1 91 ? -3.039 3.118 19.308 1.00 81.25 91 ASN A CA 1
ATOM 661 C C . ASN A 1 91 ? -2.429 1.991 18.466 1.00 81.25 91 ASN A C 1
ATOM 663 O O . ASN A 1 91 ? -2.130 0.914 18.979 1.00 81.25 91 ASN A O 1
ATOM 667 N N . ASP A 1 92 ? -2.250 2.248 17.170 1.00 88.12 92 ASP A N 1
ATOM 668 C CA . ASP A 1 92 ? -1.834 1.255 16.182 1.00 88.12 92 ASP A CA 1
ATOM 669 C C . ASP A 1 92 ? -0.365 1.396 15.764 1.00 88.12 92 ASP A C 1
ATOM 671 O O . ASP A 1 92 ? 0.097 0.625 14.926 1.00 88.12 92 ASP A O 1
ATOM 675 N N . ALA A 1 93 ? 0.385 2.345 16.338 1.00 88.69 93 ALA A N 1
ATOM 676 C CA . ALA A 1 93 ? 1.774 2.627 15.964 1.00 88.69 93 ALA A CA 1
ATOM 677 C C . ALA A 1 93 ? 2.685 1.378 15.947 1.00 88.69 93 ALA A C 1
ATOM 679 O O . ALA A 1 93 ? 3.341 1.154 14.927 1.00 88.69 93 ALA A O 1
ATOM 680 N N . PRO A 1 94 ? 2.678 0.491 16.969 1.00 90.06 94 PRO A N 1
ATOM 681 C CA . PRO A 1 94 ? 3.476 -0.737 16.918 1.00 90.06 94 PRO A CA 1
ATOM 682 C C . PRO A 1 94 ? 3.072 -1.684 15.778 1.00 90.06 94 PRO A C 1
ATOM 684 O O . PRO A 1 94 ? 3.922 -2.343 15.186 1.00 90.06 94 PRO A O 1
ATOM 687 N N . ALA A 1 95 ? 1.778 -1.759 15.456 1.00 93.44 95 ALA A N 1
ATOM 688 C CA . ALA A 1 95 ? 1.273 -2.610 14.382 1.00 93.44 95 ALA A CA 1
ATOM 689 C C . ALA A 1 95 ? 1.573 -2.027 12.992 1.00 93.44 95 ALA A C 1
ATOM 691 O O . ALA A 1 95 ? 1.884 -2.783 12.072 1.00 93.44 95 ALA A O 1
ATOM 692 N N . LEU A 1 96 ? 1.522 -0.698 12.849 1.00 93.44 96 LEU A N 1
ATOM 693 C CA . LEU A 1 96 ? 1.931 0.018 11.638 1.00 93.44 96 LEU A CA 1
ATOM 694 C C . LEU A 1 96 ? 3.412 -0.228 11.342 1.00 93.44 96 LEU A C 1
ATOM 696 O O . LEU A 1 96 ? 3.732 -0.670 10.242 1.00 93.44 96 LEU A O 1
ATOM 700 N N . ALA A 1 97 ? 4.278 -0.065 12.345 1.00 91.75 97 ALA A N 1
ATOM 701 C CA . ALA A 1 97 ? 5.716 -0.292 12.213 1.00 91.75 97 ALA A CA 1
ATOM 702 C C . ALA A 1 97 ? 6.090 -1.766 11.958 1.00 91.75 97 ALA A C 1
ATOM 704 O O . ALA A 1 97 ? 7.106 -2.048 11.329 1.00 91.75 97 ALA A O 1
ATOM 705 N N . GLN A 1 98 ? 5.292 -2.721 12.450 1.00 94.81 98 GLN A N 1
ATOM 706 C CA . GLN A 1 98 ? 5.512 -4.153 12.206 1.00 94.81 98 GLN A CA 1
ATOM 707 C C . GLN A 1 98 ? 5.072 -4.593 10.799 1.00 94.81 98 GLN A C 1
ATOM 709 O O . GLN A 1 98 ? 5.565 -5.600 10.285 1.00 94.81 98 GLN A O 1
ATOM 714 N N . SER A 1 99 ? 4.119 -3.888 10.188 1.00 96.25 99 SER A N 1
ATOM 715 C CA . SER A 1 99 ? 3.596 -4.231 8.863 1.00 96.25 99 SER A CA 1
ATOM 716 C C . SER A 1 99 ? 4.606 -3.950 7.746 1.00 96.25 99 SER A C 1
ATOM 718 O O . SER A 1 99 ? 5.548 -3.189 7.927 1.00 96.25 99 SER A O 1
ATOM 720 N N . ASP A 1 100 ? 4.423 -4.565 6.576 1.00 97.25 100 ASP A N 1
ATOM 721 C CA . ASP A 1 100 ? 5.269 -4.288 5.407 1.00 97.25 100 ASP A CA 1
ATOM 722 C C . ASP A 1 100 ? 4.992 -2.897 4.820 1.00 97.25 100 ASP A C 1
ATOM 724 O O . ASP A 1 100 ? 5.852 -2.322 4.155 1.00 97.25 100 ASP A O 1
ATOM 728 N N . VAL A 1 101 ? 3.766 -2.395 5.016 1.00 96.75 101 VAL A N 1
ATOM 729 C CA . VAL A 1 101 ? 3.357 -1.033 4.661 1.00 96.75 101 VAL A CA 1
ATOM 730 C C . VAL A 1 101 ? 2.389 -0.498 5.718 1.00 96.75 101 VAL A C 1
ATOM 732 O O . VAL A 1 101 ? 1.214 -0.880 5.742 1.00 96.75 101 VAL A O 1
ATOM 735 N N . GLY A 1 102 ? 2.855 0.427 6.551 1.00 95.00 102 GLY A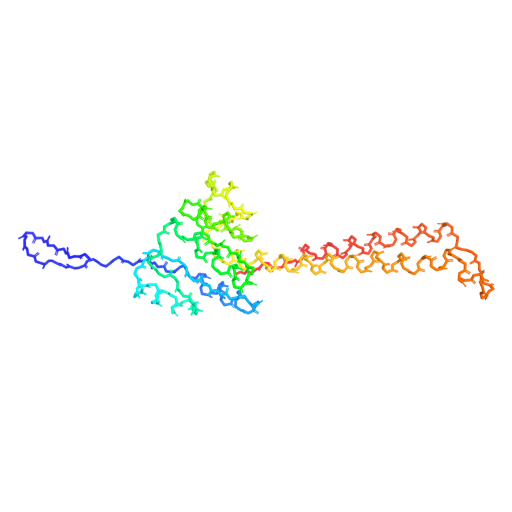 N 1
ATOM 736 C CA . GLY A 1 102 ? 2.027 1.139 7.520 1.00 95.00 102 GLY A CA 1
ATOM 737 C C . GLY A 1 102 ? 1.273 2.298 6.866 1.00 95.00 102 GLY A C 1
ATOM 738 O O . GLY A 1 102 ? 1.876 3.175 6.247 1.00 95.00 102 GLY A O 1
ATOM 739 N N . ILE A 1 103 ? -0.054 2.333 7.007 1.00 94.31 103 ILE A N 1
ATOM 740 C CA . ILE A 1 103 ? -0.915 3.397 6.479 1.00 94.31 103 ILE A CA 1
ATOM 741 C C . ILE A 1 103 ? -1.708 4.048 7.618 1.00 94.31 103 ILE A C 1
ATOM 743 O O . ILE A 1 103 ? -2.663 3.473 8.141 1.00 94.31 103 ILE A O 1
ATOM 747 N N . ALA A 1 104 ? -1.364 5.283 7.966 1.00 91.75 104 ALA A N 1
ATOM 748 C CA . ALA A 1 104 ? -2.116 6.068 8.939 1.00 91.75 104 ALA A CA 1
ATOM 749 C C . ALA A 1 104 ? -3.259 6.851 8.266 1.00 91.75 104 ALA A C 1
ATOM 751 O O . ALA A 1 104 ? -3.070 7.459 7.210 1.00 91.75 104 ALA A O 1
ATOM 752 N N . ILE A 1 105 ? -4.447 6.871 8.878 1.00 87.88 105 ILE A N 1
ATOM 753 C CA . ILE A 1 105 ? -5.619 7.635 8.426 1.00 87.88 105 ILE A CA 1
ATOM 754 C C . ILE A 1 105 ? -5.960 8.728 9.435 1.00 87.88 105 ILE A C 1
ATOM 756 O O . ILE A 1 105 ? -6.207 8.457 10.605 1.00 87.88 105 ILE A O 1
ATOM 760 N N . GLY A 1 106 ? -6.149 9.952 8.943 1.00 74.06 106 GLY A N 1
ATOM 761 C CA . GLY A 1 106 ? -7.002 10.9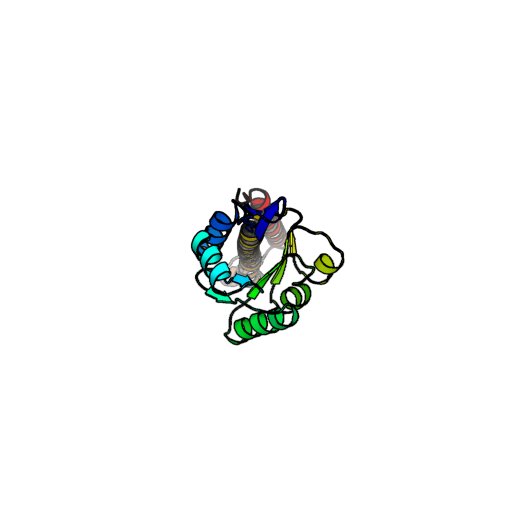28 9.621 1.00 74.06 106 GLY A CA 1
ATOM 762 C C . GLY A 1 106 ? -6.403 11.648 10.827 1.00 74.06 106 GLY A C 1
ATOM 763 O O . GLY A 1 106 ? -7.123 12.413 11.464 1.00 74.06 106 GLY A O 1
ATOM 764 N N . SER A 1 107 ? -5.110 11.505 11.109 1.00 62.41 107 SER A N 1
ATOM 765 C CA . SER A 1 107 ? -4.407 12.452 11.971 1.00 62.41 107 SER A CA 1
ATOM 766 C C . SER A 1 107 ? -2.941 12.555 11.554 1.00 62.41 107 SER A C 1
ATOM 768 O O . SER A 1 107 ? -2.243 11.554 11.446 1.00 62.41 107 SER A O 1
ATOM 770 N N . GLY A 1 108 ? -2.478 13.777 11.278 1.00 61.34 108 GLY A N 1
ATOM 771 C CA . GLY A 1 108 ? -1.055 14.090 11.114 1.00 61.34 108 GLY A CA 1
ATOM 772 C C . GLY A 1 108 ? -0.374 14.261 12.469 1.00 61.34 108 GLY A C 1
ATOM 773 O O . GLY A 1 108 ? 0.406 15.190 12.636 1.00 61.34 108 GLY A O 1
ATOM 774 N N . THR A 1 109 ? -0.763 13.453 13.462 1.00 70.56 109 THR A N 1
ATOM 775 C CA . THR A 1 109 ? -0.086 13.444 14.758 1.00 70.56 109 THR A CA 1
ATOM 776 C C . THR A 1 109 ? 1.352 12.983 14.550 1.00 70.56 109 THR A C 1
ATOM 778 O O . THR A 1 109 ? 1.620 12.150 13.682 1.00 70.56 109 THR A O 1
ATOM 781 N N . ASP A 1 110 ? 2.282 13.527 15.333 1.00 73.06 110 ASP A N 1
ATOM 782 C CA . ASP A 1 110 ? 3.714 13.255 15.155 1.00 73.06 110 ASP A CA 1
ATOM 783 C C . ASP A 1 110 ? 4.020 11.750 15.217 1.00 73.06 110 ASP A C 1
ATOM 785 O O . ASP A 1 110 ? 4.768 11.231 14.393 1.00 73.06 110 ASP A O 1
ATOM 789 N N . ILE A 1 111 ? 3.327 11.022 16.102 1.00 75.50 111 ILE A N 1
ATOM 790 C CA . ILE A 1 111 ? 3.462 9.564 16.254 1.00 75.50 111 ILE A CA 1
ATOM 791 C C . ILE A 1 111 ? 3.049 8.826 14.970 1.00 75.50 111 ILE A C 1
ATOM 793 O O . ILE A 1 111 ? 3.739 7.901 14.539 1.00 75.50 111 ILE A O 1
ATOM 797 N N . ALA A 1 112 ? 1.952 9.242 14.331 1.00 72.81 112 ALA A N 1
ATOM 798 C CA . ALA A 1 112 ? 1.480 8.641 13.088 1.00 72.81 112 ALA A CA 1
ATOM 799 C C . ALA A 1 112 ? 2.441 8.907 11.918 1.00 72.81 112 ALA A C 1
ATOM 801 O O . ALA A 1 112 ? 2.630 8.032 11.077 1.00 72.81 112 ALA A O 1
ATOM 802 N N . MET A 1 113 ? 3.059 10.093 11.872 1.00 76.62 113 MET A N 1
ATOM 803 C CA . MET A 1 113 ? 4.050 10.444 10.848 1.00 76.62 113 MET A CA 1
ATOM 804 C C . MET A 1 113 ? 5.368 9.686 11.006 1.00 76.62 113 MET A C 1
ATOM 806 O O . MET A 1 113 ? 6.027 9.414 10.008 1.00 76.62 113 MET A O 1
ATOM 810 N N . GLU A 1 114 ? 5.752 9.353 12.237 1.00 80.38 114 GLU A N 1
ATOM 811 C CA . GLU A 1 114 ? 6.983 8.609 12.507 1.00 80.38 114 GLU A CA 1
ATOM 812 C C . GLU A 1 114 ? 6.803 7.093 12.332 1.00 80.38 114 GLU A C 1
ATOM 814 O O . GLU A 1 114 ? 7.742 6.397 11.953 1.00 80.38 114 GLU A O 1
ATOM 819 N N . SER A 1 115 ? 5.590 6.578 12.563 1.00 81.50 115 SER A N 1
ATOM 820 C CA . SER A 1 115 ? 5.322 5.130 12.594 1.00 81.50 115 SER A CA 1
ATOM 821 C C . SER A 1 115 ? 4.761 4.544 11.291 1.00 81.50 115 SER A C 1
ATOM 823 O O . SER A 1 115 ? 4.660 3.322 11.186 1.00 81.50 115 SER A O 1
ATOM 825 N N . ALA A 1 116 ? 4.340 5.367 10.323 1.00 88.69 116 ALA A N 1
ATOM 826 C CA . ALA A 1 116 ? 3.690 4.908 9.091 1.00 88.69 116 ALA A CA 1
ATOM 827 C C . ALA A 1 116 ? 4.433 5.354 7.824 1.00 88.69 116 ALA A C 1
ATOM 829 O O . ALA A 1 116 ? 4.847 6.504 7.701 1.00 88.69 116 ALA A O 1
ATOM 830 N N . ASP A 1 117 ? 4.504 4.469 6.827 1.00 92.06 117 ASP A N 1
ATOM 831 C CA . ASP A 1 117 ? 5.087 4.765 5.511 1.00 92.06 117 ASP A CA 1
ATOM 832 C C . ASP A 1 117 ? 4.212 5.713 4.679 1.00 92.06 117 ASP A C 1
ATOM 834 O O . ASP A 1 117 ? 4.695 6.447 3.812 1.00 92.06 117 ASP A O 1
ATOM 838 N N . ILE A 1 118 ? 2.894 5.667 4.901 1.00 92.50 118 ILE A N 1
ATOM 839 C CA . ILE A 1 118 ? 1.902 6.471 4.187 1.00 92.50 118 ILE A CA 1
ATOM 840 C C . ILE A 1 118 ? 0.970 7.136 5.195 1.00 92.50 118 ILE A C 1
ATOM 842 O O . ILE A 1 118 ? 0.257 6.464 5.936 1.00 92.50 118 ILE A O 1
ATOM 846 N N . VAL A 1 119 ? 0.885 8.465 5.145 1.00 91.25 119 VAL A N 1
ATOM 847 C CA . VAL A 1 119 ? -0.063 9.241 5.953 1.00 91.25 119 VAL A CA 1
ATOM 848 C C . VAL A 1 119 ? -1.153 9.820 5.056 1.00 91.25 119 VAL A C 1
ATOM 850 O O . VAL A 1 119 ? -0.902 10.636 4.166 1.00 91.25 119 VAL A O 1
ATOM 853 N N . LEU A 1 120 ? -2.393 9.396 5.284 1.00 89.38 120 LEU A N 1
ATOM 854 C CA . LEU A 1 120 ? -3.566 9.873 4.565 1.00 89.38 120 LEU A CA 1
ATOM 855 C C . LEU A 1 120 ? -4.189 11.054 5.308 1.00 89.38 120 LEU A C 1
ATOM 857 O O . LEU A 1 120 ? -4.820 10.902 6.354 1.00 89.38 120 LEU A O 1
ATOM 861 N N . MET A 1 121 ? -4.062 12.241 4.712 1.00 85.31 121 MET A N 1
ATOM 862 C CA . MET A 1 121 ? -4.600 13.483 5.281 1.00 85.31 121 MET A CA 1
ATOM 863 C C . MET A 1 121 ? -6.129 13.479 5.414 1.00 85.31 121 MET A C 1
ATOM 865 O O . MET A 1 121 ? -6.681 14.161 6.271 1.00 85.31 121 MET A O 1
ATOM 869 N N . LYS A 1 122 ? -6.830 12.749 4.539 1.00 82.06 122 LYS A N 1
ATOM 870 C CA . LYS A 1 122 ? -8.290 12.625 4.587 1.00 82.06 122 LYS A CA 1
ATOM 871 C C . LYS A 1 122 ? -8.670 11.406 5.411 1.00 82.06 122 LYS A C 1
ATOM 873 O O . LYS A 1 122 ? -8.162 10.316 5.164 1.00 82.06 122 LYS A O 1
ATOM 878 N N . SER A 1 123 ? -9.647 11.569 6.297 1.00 82.25 123 SER A N 1
ATOM 879 C CA . SER A 1 123 ? -10.187 10.491 7.132 1.00 82.25 123 SER A CA 1
ATOM 880 C C . SER A 1 123 ? -11.134 9.548 6.368 1.00 82.25 123 SER A C 1
ATOM 882 O O . SER A 1 123 ? -12.196 9.193 6.885 1.00 82.25 123 SER A O 1
ATOM 884 N N . ASP A 1 124 ? -10.766 9.155 5.146 1.00 87.12 124 ASP A N 1
ATOM 885 C CA . ASP A 1 124 ? -11.569 8.350 4.220 1.00 87.12 124 ASP A CA 1
ATOM 886 C C . ASP A 1 124 ? -10.806 7.097 3.754 1.00 87.12 124 ASP A C 1
ATOM 888 O O . ASP A 1 124 ? -9.741 7.188 3.140 1.00 87.12 124 ASP A O 1
ATOM 892 N N . LEU A 1 125 ? -11.389 5.919 3.996 1.00 88.56 125 LEU A N 1
ATOM 893 C CA . LEU A 1 125 ? -10.844 4.615 3.601 1.00 88.56 125 LEU A CA 1
ATOM 894 C C . LEU A 1 125 ? -10.699 4.455 2.078 1.00 88.56 125 LEU A C 1
ATOM 896 O O . LEU A 1 125 ? -9.837 3.700 1.624 1.00 88.56 125 LEU A O 1
ATOM 900 N N . MET A 1 126 ? -11.456 5.200 1.266 1.00 92.38 126 MET A N 1
ATOM 901 C CA . MET A 1 126 ? -11.277 5.198 -0.194 1.00 92.38 126 MET A CA 1
ATOM 902 C C . MET A 1 126 ? -9.891 5.692 -0.625 1.00 92.38 126 MET A C 1
ATOM 904 O O . MET A 1 126 ? -9.383 5.291 -1.681 1.00 92.38 126 MET A O 1
ATOM 908 N N . ALA A 1 127 ? -9.240 6.519 0.198 1.00 92.50 127 ALA A N 1
ATOM 909 C CA . ALA A 1 127 ? -7.880 6.969 -0.056 1.00 92.50 127 ALA A CA 1
ATOM 910 C C . ALA A 1 127 ? -6.866 5.812 0.026 1.00 92.50 127 ALA A C 1
ATOM 912 O O . ALA A 1 127 ? -5.926 5.795 -0.766 1.00 92.50 127 ALA A O 1
ATOM 913 N N . VAL A 1 128 ? -7.103 4.795 0.866 1.00 93.38 128 VAL A N 1
ATOM 914 C CA . VAL A 1 128 ? -6.273 3.576 0.928 1.00 93.38 128 VAL A CA 1
ATOM 915 C C . VAL A 1 128 ? -6.351 2.811 -0.393 1.00 93.38 128 VAL A C 1
ATOM 917 O O . VAL A 1 128 ? -5.331 2.541 -1.030 1.00 93.38 128 VAL A O 1
ATOM 920 N N . ALA A 1 129 ? -7.568 2.520 -0.864 1.00 94.19 129 ALA A N 1
ATOM 921 C CA . ALA A 1 129 ? -7.769 1.831 -2.139 1.00 94.19 129 ALA A CA 1
ATOM 922 C C . ALA A 1 129 ? -7.154 2.616 -3.312 1.00 94.19 129 ALA A C 1
ATOM 924 O O . ALA A 1 129 ? -6.547 2.036 -4.218 1.00 94.19 129 ALA A O 1
ATOM 925 N N . THR A 1 130 ? -7.264 3.946 -3.278 1.00 94.88 130 THR A N 1
ATOM 926 C CA . THR A 1 130 ? -6.655 4.839 -4.270 1.00 94.88 130 THR A CA 1
ATOM 927 C C . THR A 1 130 ? -5.129 4.800 -4.224 1.00 94.88 130 THR A C 1
ATOM 929 O O . THR A 1 130 ? -4.509 4.700 -5.281 1.00 94.88 130 THR A O 1
ATOM 932 N N . ALA A 1 131 ? -4.518 4.836 -3.038 1.00 94.50 131 ALA A N 1
ATOM 933 C CA . ALA A 1 131 ? -3.069 4.776 -2.865 1.00 94.50 131 ALA A CA 1
ATOM 934 C C . ALA A 1 131 ? -2.491 3.469 -3.427 1.00 94.50 131 ALA A C 1
ATOM 936 O O . ALA A 1 131 ? -1.539 3.489 -4.212 1.00 94.50 131 ALA A O 1
ATOM 937 N N . ILE A 1 132 ? -3.129 2.332 -3.135 1.00 95.00 132 ILE A N 1
ATOM 938 C CA . ILE A 1 132 ? -2.705 1.035 -3.679 1.00 95.00 132 ILE A CA 1
ATOM 939 C C . ILE A 1 132 ? -2.916 0.990 -5.202 1.00 95.00 132 ILE A C 1
ATOM 941 O O . ILE A 1 132 ? -2.068 0.479 -5.940 1.00 95.00 132 ILE A O 1
ATOM 945 N N . HIS A 1 133 ? -4.018 1.549 -5.714 1.00 95.31 133 HIS A N 1
ATOM 946 C CA . HIS A 1 133 ? -4.268 1.612 -7.157 1.00 95.31 133 HIS A CA 1
ATOM 947 C C . HIS A 1 133 ? -3.241 2.483 -7.894 1.00 95.31 133 HIS A C 1
ATOM 949 O O . HIS A 1 133 ? -2.771 2.112 -8.979 1.00 95.31 133 HIS A O 1
ATOM 955 N N . LEU A 1 134 ? -2.856 3.607 -7.287 1.00 95.38 134 LEU A N 1
ATOM 956 C CA . LEU A 1 134 ? -1.799 4.478 -7.777 1.00 95.38 134 LEU A CA 1
ATOM 957 C C . LEU A 1 134 ? -0.464 3.732 -7.796 1.00 95.38 134 LEU A C 1
ATOM 959 O O . LEU A 1 134 ? 0.168 3.688 -8.846 1.00 95.38 134 LEU A O 1
ATOM 963 N N . SER A 1 135 ? -0.088 3.058 -6.705 1.00 95.50 135 SER A N 1
ATOM 964 C CA . SER A 1 135 ? 1.140 2.253 -6.627 1.00 95.50 135 SER A CA 1
ATOM 965 C C . SER A 1 135 ? 1.220 1.207 -7.749 1.00 95.50 135 SER A C 1
ATOM 967 O O . SER A 1 135 ? 2.180 1.197 -8.526 1.00 95.50 135 SER A O 1
ATOM 969 N N . LYS A 1 136 ? 0.163 0.399 -7.948 1.00 94.56 136 LYS A N 1
ATOM 970 C CA . LYS A 1 136 ? 0.111 -0.583 -9.051 1.00 94.56 136 LYS A CA 1
ATOM 971 C C . LYS A 1 136 ? 0.248 0.086 -10.429 1.00 94.56 136 LYS A C 1
ATOM 973 O O . LYS A 1 136 ? 0.920 -0.446 -11.316 1.00 94.56 136 LYS A O 1
ATOM 978 N N . SER A 1 137 ? -0.362 1.256 -10.617 1.00 95.38 137 SER A N 1
ATOM 979 C CA . SER A 1 137 ? -0.283 2.022 -11.869 1.00 95.38 137 SER A CA 1
ATOM 980 C C . SER A 1 137 ? 1.117 2.588 -12.122 1.00 95.38 137 SER A C 1
ATOM 982 O O . SER A 1 137 ? 1.601 2.531 -13.257 1.00 95.38 137 SER A O 1
ATOM 984 N N . THR A 1 138 ? 1.786 3.067 -11.075 1.00 95.69 138 THR A N 1
ATOM 985 C CA . THR A 1 138 ? 3.167 3.555 -11.108 1.00 95.69 138 THR A CA 1
ATOM 986 C C . THR A 1 138 ? 4.135 2.425 -11.443 1.00 95.69 138 THR A C 1
ATOM 988 O O . THR A 1 138 ? 4.918 2.563 -12.378 1.00 95.69 138 THR A O 1
ATOM 991 N N . ILE A 1 139 ? 4.026 1.264 -10.786 1.00 95.81 139 ILE A N 1
ATOM 992 C CA . ILE A 1 139 ? 4.867 0.093 -11.089 1.00 95.81 139 ILE A CA 1
ATOM 993 C C . ILE A 1 139 ? 4.681 -0.366 -12.538 1.00 95.81 139 ILE A C 1
ATOM 995 O O . ILE A 1 139 ? 5.658 -0.686 -13.217 1.00 95.81 139 ILE A O 1
ATOM 999 N N . ARG A 1 140 ? 3.447 -0.352 -13.061 1.00 95.12 140 ARG A N 1
ATOM 1000 C CA . ARG A 1 140 ? 3.201 -0.649 -14.480 1.00 95.12 140 ARG A CA 1
ATOM 1001 C C . ARG A 1 140 ? 3.923 0.340 -15.398 1.00 95.12 140 ARG A C 1
ATOM 1003 O O . ARG A 1 140 ? 4.503 -0.081 -16.395 1.00 95.12 140 ARG A O 1
ATOM 1010 N N . ASN A 1 141 ? 3.894 1.630 -15.069 1.00 94.81 141 ASN A N 1
ATOM 1011 C CA . ASN A 1 141 ? 4.589 2.659 -15.837 1.00 94.81 141 ASN A CA 1
ATOM 1012 C C . ASN A 1 141 ? 6.116 2.479 -15.789 1.00 94.81 141 ASN A C 1
ATOM 1014 O O . ASN A 1 141 ? 6.763 2.500 -16.831 1.00 94.81 141 ASN A O 1
ATOM 1018 N N . ILE A 1 142 ? 6.675 2.195 -14.608 1.00 94.12 142 ILE A N 1
ATOM 1019 C CA . ILE A 1 142 ? 8.106 1.917 -14.423 1.00 94.12 142 ILE A CA 1
ATOM 1020 C C . ILE A 1 142 ? 8.536 0.715 -15.268 1.00 94.12 142 ILE A C 1
ATOM 1022 O O . ILE A 1 142 ? 9.508 0.812 -16.011 1.00 94.12 142 ILE A O 1
ATOM 1026 N N . LYS A 1 143 ? 7.785 -0.395 -15.232 1.00 94.81 143 LYS A N 1
ATOM 1027 C CA . LYS A 1 143 ? 8.082 -1.583 -16.052 1.00 94.81 143 LYS A CA 1
ATOM 1028 C C . LYS A 1 143 ? 8.083 -1.271 -17.552 1.00 94.81 143 LYS A C 1
ATOM 1030 O O . LYS A 1 143 ? 8.948 -1.758 -18.269 1.00 94.81 143 LYS A O 1
ATOM 1035 N N . GLN A 1 144 ? 7.155 -0.435 -18.022 1.00 93.56 144 GLN A N 1
ATOM 1036 C CA . GLN A 1 144 ? 7.129 0.024 -19.416 1.00 93.56 144 GLN A CA 1
ATOM 1037 C C . GLN A 1 144 ? 8.346 0.890 -19.758 1.00 93.56 144 GLN A C 1
ATOM 1039 O O . GLN A 1 144 ? 8.943 0.710 -20.814 1.00 93.56 144 GLN A O 1
ATOM 1044 N N . ASN A 1 145 ? 8.734 1.805 -18.870 1.00 91.62 145 ASN A N 1
ATOM 1045 C CA . ASN A 1 145 ? 9.900 2.665 -19.079 1.00 91.62 145 ASN A CA 1
ATOM 1046 C C . ASN A 1 145 ? 11.192 1.847 -19.138 1.00 91.62 145 ASN A C 1
ATOM 1048 O O . ASN A 1 145 ? 12.012 2.074 -20.023 1.00 91.62 145 ASN A O 1
ATOM 1052 N N . LEU A 1 146 ? 11.344 0.864 -18.246 1.00 91.69 146 LEU A N 1
ATOM 1053 C CA . LEU A 1 146 ? 12.473 -0.063 -18.268 1.00 91.69 146 LEU A CA 1
ATOM 1054 C C . LEU A 1 146 ? 12.480 -0.906 -19.545 1.00 91.69 146 LEU A C 1
ATOM 1056 O O . LEU A 1 146 ? 13.535 -1.064 -20.148 1.00 91.69 146 LEU A O 1
ATOM 1060 N N . PHE A 1 147 ? 11.321 -1.392 -19.999 1.00 91.56 147 PHE A N 1
ATOM 1061 C CA . PHE A 1 147 ? 11.221 -2.117 -21.267 1.00 91.56 147 PHE A CA 1
ATOM 1062 C C . PHE A 1 147 ? 11.737 -1.282 -22.445 1.00 91.56 147 PHE A C 1
ATOM 1064 O O . PHE A 1 147 ? 12.542 -1.779 -23.227 1.00 91.56 147 PHE A O 1
ATOM 1071 N N . TRP A 1 148 ? 11.337 -0.011 -22.550 1.00 86.62 148 TRP A N 1
ATOM 1072 C CA . TRP A 1 148 ? 11.852 0.879 -23.593 1.00 86.62 148 TRP A CA 1
ATOM 1073 C C . TRP A 1 148 ? 13.349 1.131 -23.429 1.00 86.62 148 TRP A C 1
ATOM 1075 O O . TRP A 1 148 ? 14.102 0.918 -24.376 1.00 86.62 148 TRP A O 1
ATOM 1085 N N . ALA A 1 149 ? 13.794 1.507 -22.228 1.00 84.94 149 ALA A N 1
ATOM 1086 C CA . ALA A 1 149 ? 15.197 1.798 -21.949 1.00 84.94 149 ALA A CA 1
ATOM 1087 C C . ALA A 1 149 ? 16.119 0.620 -22.308 1.00 84.94 149 ALA A C 1
ATOM 1089 O O . ALA A 1 149 ? 17.130 0.810 -22.984 1.00 84.94 149 ALA A O 1
ATOM 1090 N N . PHE A 1 150 ? 15.749 -0.603 -21.916 1.00 87.75 150 PHE A N 1
ATOM 1091 C CA . PHE A 1 150 ? 16.501 -1.799 -22.281 1.00 87.75 150 PHE A CA 1
ATOM 1092 C C . PHE A 1 150 ? 16.326 -2.167 -23.751 1.00 87.75 150 PHE A C 1
ATOM 1094 O O . PHE A 1 150 ? 17.316 -2.504 -24.382 1.00 87.75 150 PHE A O 1
ATOM 1101 N N . GLY A 1 151 ? 15.131 -2.040 -24.329 1.00 88.19 151 GLY A N 1
ATOM 1102 C CA . GLY A 1 151 ? 14.879 -2.365 -25.734 1.00 88.19 151 GLY A CA 1
ATOM 1103 C C . GLY A 1 151 ? 15.806 -1.619 -26.697 1.00 88.19 151 GLY A C 1
ATOM 1104 O O . GLY A 1 151 ? 16.430 -2.245 -27.553 1.00 88.19 151 GLY A O 1
ATOM 1105 N N . TYR A 1 152 ? 15.978 -0.304 -26.517 1.00 84.25 152 TYR A N 1
ATOM 1106 C CA . TYR A 1 152 ? 16.910 0.481 -27.338 1.00 84.25 152 TYR A CA 1
ATOM 1107 C C . TYR A 1 152 ? 18.366 0.045 -27.146 1.00 84.25 152 TYR A C 1
ATOM 1109 O O . TYR A 1 152 ? 19.093 -0.103 -28.127 1.00 84.25 152 TYR A O 1
ATOM 1117 N N . ASN A 1 153 ? 18.791 -0.206 -25.904 1.00 84.88 153 ASN A N 1
ATOM 1118 C CA . ASN A 1 153 ? 20.165 -0.619 -25.609 1.00 84.88 153 ASN A CA 1
ATOM 1119 C C . ASN A 1 153 ? 20.467 -2.029 -26.133 1.00 84.88 153 ASN A C 1
ATOM 1121 O O . ASN A 1 153 ? 21.498 -2.246 -26.764 1.00 84.88 153 ASN A O 1
ATOM 1125 N N . THR A 1 154 ? 19.557 -2.981 -25.930 1.00 89.56 154 THR A N 1
ATOM 1126 C CA . THR A 1 154 ? 19.686 -4.360 -26.412 1.00 89.56 154 THR A CA 1
ATOM 1127 C C . THR A 1 154 ? 19.736 -4.421 -27.936 1.00 89.56 154 THR A C 1
ATOM 1129 O O . THR A 1 154 ? 20.478 -5.237 -28.467 1.00 89.56 154 THR A O 1
ATOM 1132 N N . LEU A 1 155 ? 19.009 -3.552 -28.649 1.00 86.31 155 LEU A N 1
ATOM 1133 C CA . LEU A 1 155 ? 19.117 -3.437 -30.109 1.00 86.31 155 LEU A CA 1
ATOM 1134 C C . LEU A 1 155 ? 20.390 -2.697 -30.544 1.00 86.31 155 LEU A C 1
ATOM 1136 O O . LEU A 1 155 ? 21.015 -3.070 -31.535 1.00 86.31 155 LEU A O 1
ATOM 1140 N N . GLY A 1 156 ? 20.793 -1.664 -29.804 1.00 84.12 156 GLY A N 1
ATOM 1141 C CA . GLY A 1 156 ? 21.963 -0.846 -30.117 1.00 84.12 156 GLY A CA 1
ATOM 1142 C C . GLY A 1 156 ? 23.294 -1.581 -29.952 1.00 84.12 156 GLY A C 1
ATOM 1143 O O . GLY A 1 156 ? 24.189 -1.385 -30.770 1.00 84.12 156 GLY A O 1
ATOM 1144 N N . ILE A 1 157 ? 23.427 -2.453 -28.945 1.00 87.44 157 ILE A N 1
ATOM 1145 C CA . ILE A 1 157 ? 24.682 -3.162 -28.638 1.00 87.44 157 ILE A CA 1
ATOM 1146 C C . ILE A 1 157 ? 25.151 -4.061 -29.801 1.00 87.44 157 ILE A C 1
ATOM 1148 O O . ILE A 1 157 ? 26.286 -3.879 -30.237 1.00 87.44 157 ILE A O 1
ATOM 1152 N N . PRO A 1 158 ? 24.337 -4.978 -30.370 1.00 86.88 158 PRO A N 1
ATOM 1153 C CA . PRO A 1 158 ? 24.749 -5.790 -31.518 1.00 86.88 158 PRO A CA 1
ATOM 1154 C C . PRO A 1 158 ? 25.109 -4.946 -32.742 1.00 86.88 158 PRO A C 1
ATOM 1156 O O . PRO A 1 158 ? 26.074 -5.243 -33.444 1.00 86.88 158 PRO A O 1
ATOM 1159 N N . ILE A 1 159 ? 24.358 -3.868 -32.984 1.00 84.00 159 ILE A N 1
ATOM 1160 C CA . ILE A 1 159 ? 24.628 -2.957 -34.098 1.00 84.00 159 ILE A CA 1
ATOM 1161 C C . ILE A 1 159 ? 25.989 -2.271 -33.911 1.00 84.00 159 ILE A C 1
ATOM 1163 O O . ILE A 1 159 ? 26.798 -2.260 -34.838 1.00 84.00 159 ILE A O 1
ATOM 1167 N N . ALA A 1 160 ? 26.261 -1.745 -32.714 1.00 83.06 160 ALA A N 1
ATOM 1168 C CA . ALA A 1 160 ? 27.539 -1.127 -32.367 1.00 83.06 160 ALA A CA 1
ATOM 1169 C C . 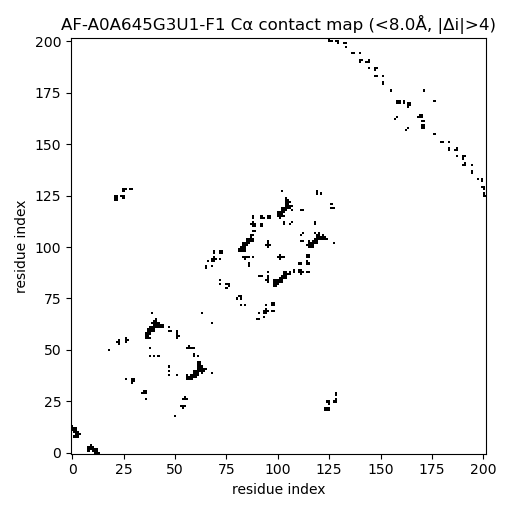ALA A 1 160 ? 28.705 -2.126 -32.416 1.00 83.06 160 ALA A C 1
ATOM 1171 O O . ALA A 1 160 ? 29.795 -1.773 -32.855 1.00 83.06 160 ALA A O 1
ATOM 1172 N N . ALA A 1 161 ? 28.462 -3.379 -32.023 1.00 85.25 161 ALA A N 1
ATOM 1173 C CA . ALA A 1 161 ? 29.435 -4.468 -32.065 1.00 85.25 161 ALA A CA 1
ATOM 1174 C C . ALA A 1 161 ? 29.745 -4.973 -33.489 1.00 85.25 161 ALA A C 1
ATOM 1176 O O . ALA A 1 161 ? 30.572 -5.867 -33.649 1.00 85.25 161 ALA A O 1
ATOM 1177 N N . GLY A 1 162 ? 29.109 -4.415 -34.527 1.00 82.12 162 GLY A N 1
ATOM 1178 C CA . GLY A 1 162 ? 29.422 -4.721 -35.923 1.00 82.12 162 GLY A CA 1
ATOM 1179 C C . GLY A 1 162 ? 28.525 -5.776 -36.569 1.00 82.12 162 GLY A C 1
ATOM 1180 O O . GLY A 1 162 ? 28.849 -6.243 -37.657 1.00 82.12 162 G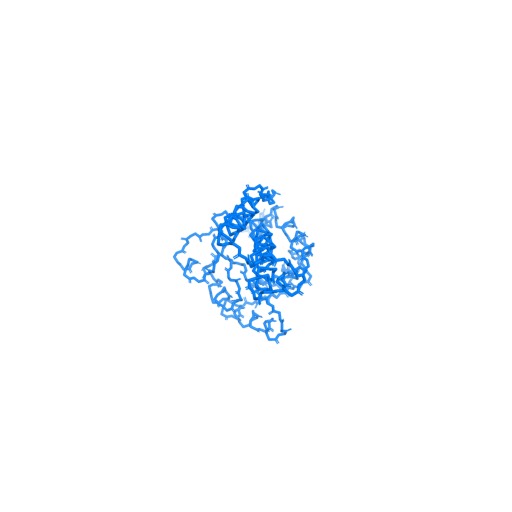LY A O 1
ATOM 1181 N N . LEU A 1 163 ? 27.373 -6.119 -35.975 1.00 84.94 163 LEU A N 1
ATOM 1182 C CA . LEU A 1 163 ? 26.404 -7.034 -36.597 1.00 84.94 163 LEU A CA 1
ATOM 1183 C C . LEU A 1 163 ? 26.011 -6.562 -38.005 1.00 84.94 163 LEU A C 1
ATOM 1185 O O . LEU A 1 163 ? 25.999 -7.352 -38.940 1.00 84.94 163 LEU A O 1
ATOM 1189 N N . LEU A 1 164 ? 25.747 -5.262 -38.173 1.00 80.44 164 LEU A N 1
ATOM 1190 C CA . LEU A 1 164 ? 25.435 -4.676 -39.480 1.00 80.44 164 LEU A CA 1
ATOM 1191 C C . LEU A 1 164 ? 26.619 -4.757 -40.456 1.00 80.44 164 LEU A C 1
ATOM 1193 O O . LEU A 1 164 ? 26.404 -4.964 -41.646 1.00 80.44 164 LEU A O 1
ATOM 1197 N N . TYR A 1 165 ? 27.852 -4.670 -39.956 1.00 79.75 165 TYR A N 1
ATOM 1198 C CA . TYR A 1 165 ? 29.070 -4.767 -40.763 1.00 79.75 165 TYR A CA 1
ATOM 1199 C C . TYR A 1 165 ? 29.300 -6.179 -41.318 1.00 79.75 165 TYR A C 1
ATOM 1201 O O . TYR A 1 165 ? 29.696 -6.328 -42.472 1.00 79.75 165 TYR A O 1
ATOM 1209 N N . LEU A 1 166 ? 28.960 -7.223 -40.552 1.00 78.81 166 LEU A N 1
ATOM 1210 C CA . LEU A 1 166 ? 29.038 -8.619 -41.008 1.00 78.81 166 LEU A CA 1
ATOM 1211 C C . LEU A 1 166 ? 28.147 -8.912 -42.230 1.00 78.81 166 LEU A C 1
ATOM 1213 O O . LEU A 1 166 ? 28.464 -9.803 -43.012 1.00 78.81 166 LEU A O 1
ATOM 1217 N N . PHE A 1 167 ? 27.067 -8.149 -42.424 1.00 81.81 167 PHE A N 1
ATOM 1218 C CA . PHE A 1 167 ? 26.170 -8.253 -43.582 1.00 81.81 167 PHE A CA 1
ATOM 1219 C C . PHE A 1 167 ? 26.444 -7.188 -44.664 1.00 81.81 167 PHE A C 1
ATOM 1221 O O . PHE A 1 167 ? 25.594 -6.946 -45.519 1.00 81.81 167 PHE A O 1
ATOM 1228 N N . GLY A 1 168 ? 27.616 -6.540 -44.643 1.00 77.44 168 GLY A N 1
ATOM 1229 C CA . GLY A 1 168 ? 28.018 -5.529 -45.632 1.00 77.44 168 GLY A CA 1
ATOM 1230 C C . GLY A 1 168 ? 27.484 -4.114 -45.372 1.00 77.44 168 GLY A C 1
ATOM 1231 O O . GLY A 1 168 ? 27.564 -3.258 -46.251 1.00 77.44 168 GLY A O 1
ATOM 1232 N N . GLY A 1 169 ? 26.925 -3.856 -44.188 1.00 76.19 169 GLY A N 1
ATOM 1233 C CA . GLY A 1 169 ? 26.422 -2.549 -43.765 1.00 76.19 169 GLY A CA 1
ATOM 1234 C C . GLY A 1 169 ? 27.471 -1.659 -43.074 1.00 76.19 169 GLY A C 1
ATOM 1235 O O . GLY A 1 169 ? 28.578 -2.099 -42.765 1.00 76.19 169 GLY A O 1
ATOM 1236 N N . PRO A 1 170 ? 27.141 -0.383 -42.805 1.00 76.56 170 PRO A N 1
ATOM 1237 C CA . PRO A 1 170 ? 28.036 0.541 -42.112 1.00 76.56 170 PRO A CA 1
ATOM 1238 C C . PRO A 1 170 ? 28.140 0.238 -40.607 1.00 76.56 170 PRO A C 1
ATOM 1240 O O . PRO A 1 170 ? 27.203 -0.272 -39.989 1.00 76.56 170 PRO A O 1
ATOM 1243 N N . LEU A 1 171 ? 29.270 0.616 -39.998 1.00 77.75 171 LEU A N 1
ATOM 1244 C CA . LEU A 1 171 ? 29.421 0.686 -38.538 1.00 77.75 171 LEU A CA 1
ATOM 1245 C C . LEU A 1 171 ? 28.452 1.731 -37.955 1.00 77.75 171 LEU A C 1
ATOM 1247 O O . LEU A 1 171 ? 28.089 2.697 -38.633 1.00 77.75 171 LEU A O 1
ATOM 1251 N N . LEU A 1 172 ? 28.031 1.553 -36.697 1.00 76.00 172 LEU A N 1
ATOM 1252 C CA . LEU A 1 172 ? 27.102 2.479 -36.044 1.00 76.00 172 LEU A CA 1
ATOM 1253 C C . LEU A 1 172 ? 27.675 3.908 -36.045 1.00 76.00 172 LEU A C 1
ATOM 1255 O O . LEU A 1 172 ? 28.683 4.188 -35.399 1.00 76.00 172 LEU A O 1
ATOM 1259 N N . ASN A 1 173 ? 27.000 4.828 -36.735 1.00 82.12 173 ASN A N 1
ATOM 1260 C CA . ASN A 1 173 ? 27.359 6.242 -36.721 1.00 82.12 173 ASN A CA 1
ATOM 1261 C C . ASN A 1 173 ? 26.985 6.863 -35.355 1.00 82.12 173 ASN A C 1
ATOM 1263 O O . ASN A 1 173 ? 25.814 6.770 -34.963 1.00 82.12 173 ASN A O 1
ATOM 1267 N N . PRO A 1 174 ? 27.916 7.545 -34.657 1.00 82.56 174 PRO A N 1
ATOM 1268 C CA . PRO A 1 174 ? 27.639 8.228 -33.391 1.00 82.56 174 PRO A CA 1
ATOM 1269 C C . PRO A 1 174 ? 26.421 9.166 -33.428 1.00 82.56 174 PRO A C 1
ATOM 1271 O O . PRO A 1 174 ? 25.695 9.255 -32.442 1.00 82.56 174 PRO A O 1
ATOM 1274 N N . MET A 1 175 ? 26.137 9.805 -34.569 1.00 87.19 175 MET A N 1
ATOM 1275 C CA . MET A 1 175 ? 24.955 10.659 -34.750 1.00 87.19 175 MET A CA 1
ATOM 1276 C C . MET A 1 175 ? 23.642 9.876 -34.639 1.00 87.19 175 MET A C 1
ATOM 1278 O O . MET A 1 175 ? 22.684 10.353 -34.033 1.00 87.19 175 MET A O 1
ATOM 1282 N N . ILE A 1 176 ? 23.596 8.659 -35.193 1.00 82.00 176 ILE A N 1
ATOM 1283 C CA . ILE A 1 176 ? 22.422 7.777 -35.116 1.00 82.00 176 ILE A CA 1
ATOM 1284 C C . ILE A 1 176 ? 22.255 7.269 -33.682 1.00 82.00 176 ILE A C 1
ATOM 1286 O O . ILE A 1 176 ? 21.138 7.248 -33.168 1.00 82.00 176 ILE A O 1
ATOM 1290 N N . GLY A 1 177 ? 23.361 6.922 -33.015 1.00 83.19 177 GLY A N 1
ATOM 1291 C CA . GLY A 1 177 ? 23.356 6.557 -31.598 1.00 83.19 177 GLY A CA 1
ATOM 1292 C C . GLY A 1 177 ? 22.807 7.679 -30.712 1.00 83.19 177 GLY A C 1
ATOM 1293 O O . GLY A 1 177 ? 21.908 7.443 -29.906 1.00 83.19 177 GLY A O 1
ATOM 1294 N N . ALA A 1 178 ? 23.275 8.914 -30.919 1.00 85.81 178 ALA A N 1
ATOM 1295 C CA . ALA A 1 178 ? 22.785 10.088 -30.202 1.00 85.81 178 ALA A CA 1
ATOM 1296 C C . ALA A 1 178 ? 21.285 10.327 -30.448 1.00 85.81 178 ALA A C 1
ATOM 1298 O O . ALA A 1 178 ? 20.526 10.489 -29.494 1.00 85.81 178 ALA A O 1
ATOM 1299 N N . ALA A 1 179 ? 20.833 10.265 -31.706 1.00 86.56 179 ALA A N 1
ATOM 1300 C CA . ALA A 1 179 ? 19.421 10.422 -32.050 1.00 86.56 179 ALA A CA 1
ATOM 1301 C C . ALA A 1 179 ? 18.537 9.340 -31.401 1.00 86.56 179 ALA A C 1
ATOM 1303 O O . ALA A 1 179 ? 17.498 9.658 -30.820 1.00 86.56 179 ALA A O 1
ATOM 1304 N N . ALA A 1 180 ? 18.959 8.072 -31.437 1.00 84.00 180 ALA A N 1
ATOM 1305 C CA . ALA A 1 180 ? 18.246 6.968 -30.795 1.00 84.00 180 ALA A CA 1
ATOM 1306 C C . ALA A 1 180 ? 18.164 7.146 -29.268 1.00 84.00 180 ALA A C 1
ATOM 1308 O O . ALA A 1 180 ? 17.111 6.917 -28.669 1.00 84.00 180 ALA A O 1
ATOM 1309 N N . MET A 1 181 ? 19.241 7.620 -28.636 1.00 85.81 181 MET A N 1
ATOM 1310 C CA . MET A 1 181 ? 19.278 7.884 -27.196 1.00 85.81 181 MET A CA 1
ATOM 1311 C C . MET A 1 181 ? 18.360 9.053 -26.797 1.00 85.81 181 MET A C 1
ATOM 1313 O O . MET A 1 181 ? 17.650 8.980 -25.787 1.00 85.81 181 MET A O 1
ATOM 1317 N N . SER A 1 182 ? 18.300 10.108 -27.615 1.00 88.31 182 SER A N 1
ATOM 1318 C CA . SER A 1 182 ? 17.352 11.211 -27.426 1.00 88.31 182 SER A CA 1
ATOM 1319 C C . SER A 1 182 ? 15.898 10.754 -27.592 1.00 88.31 182 SER A C 1
ATOM 1321 O O . SER A 1 182 ? 15.057 11.078 -26.753 1.00 88.31 182 SER A O 1
ATOM 1323 N N . LEU A 1 183 ? 15.595 9.949 -28.617 1.00 87.00 183 LEU A N 1
ATOM 1324 C CA . LEU A 1 183 ? 14.254 9.391 -28.837 1.00 87.00 183 LEU A CA 1
ATOM 1325 C C . LEU A 1 183 ? 13.816 8.469 -27.692 1.00 87.00 183 LEU A C 1
ATOM 1327 O O . LEU A 1 183 ? 12.667 8.548 -27.249 1.00 87.00 183 LEU A O 1
ATOM 1331 N N . SER A 1 184 ? 14.733 7.658 -27.157 1.00 86.00 184 SER A N 1
ATOM 1332 C CA . SER A 1 184 ? 14.490 6.834 -25.970 1.00 86.00 184 SER A CA 1
ATOM 1333 C C . SER A 1 184 ? 14.033 7.694 -24.785 1.00 86.00 184 SER A C 1
ATOM 1335 O O . SER A 1 184 ? 12.952 7.460 -24.239 1.00 86.00 184 SER A O 1
ATOM 1337 N N . SER A 1 185 ? 14.765 8.769 -24.470 1.00 87.19 185 SER A N 1
ATOM 1338 C CA . SER A 1 185 ? 14.402 9.707 -23.396 1.00 87.19 185 SER A CA 1
ATOM 1339 C C . SER A 1 185 ? 13.018 10.333 -23.599 1.00 87.19 185 SER A C 1
ATOM 1341 O O . SER A 1 185 ? 12.219 10.380 -22.663 1.00 87.19 185 SER A O 1
ATOM 1343 N N . VAL A 1 186 ? 12.689 10.759 -24.824 1.00 90.00 186 VAL A N 1
ATOM 1344 C CA . VAL A 1 186 ? 11.364 11.319 -25.143 1.00 90.00 186 VAL A CA 1
ATOM 1345 C C . VAL A 1 186 ? 10.264 10.270 -24.959 1.00 90.00 186 VAL A C 1
ATOM 1347 O O . VAL A 1 186 ? 9.224 10.568 -24.370 1.00 90.00 186 VAL A O 1
ATOM 1350 N N . SER A 1 187 ? 10.483 9.029 -25.403 1.00 87.81 187 SER A N 1
ATOM 1351 C CA . SER A 1 187 ? 9.506 7.941 -25.257 1.00 87.81 187 SER A CA 1
ATOM 1352 C C . SER A 1 187 ? 9.238 7.585 -23.788 1.00 87.81 187 SER A C 1
ATOM 1354 O O . SER A 1 187 ? 8.085 7.448 -23.377 1.00 87.81 187 SER A O 1
ATOM 1356 N N . VAL A 1 188 ? 10.287 7.535 -22.963 1.00 90.00 188 VAL A N 1
ATOM 1357 C CA . VAL A 1 188 ? 10.185 7.272 -21.523 1.00 90.00 188 VAL A CA 1
ATOM 1358 C C . VAL A 1 188 ? 9.487 8.428 -20.807 1.00 90.00 188 VAL A C 1
ATOM 1360 O O . VAL A 1 188 ? 8.559 8.200 -20.031 1.00 90.00 188 VAL A O 1
ATOM 1363 N N . LEU A 1 189 ? 9.867 9.675 -21.101 1.00 91.56 189 LEU A N 1
ATOM 1364 C CA . LEU A 1 189 ? 9.262 10.861 -20.492 1.00 91.56 189 LEU A CA 1
ATOM 1365 C C . LEU A 1 189 ? 7.773 10.975 -20.839 1.00 91.56 189 LEU A C 1
ATOM 1367 O O . LEU A 1 189 ? 6.934 11.176 -19.959 1.00 91.56 189 LEU A O 1
ATOM 1371 N N . THR A 1 190 ? 7.423 10.814 -22.115 1.00 91.88 190 THR A N 1
ATOM 1372 C CA . THR A 1 190 ? 6.024 10.860 -22.565 1.00 91.88 190 THR A CA 1
ATOM 1373 C C . THR A 1 190 ? 5.201 9.726 -21.961 1.00 91.88 190 THR A C 1
ATOM 1375 O O . THR A 1 190 ? 4.059 9.959 -21.553 1.00 91.88 190 THR A O 1
ATOM 1378 N N . ASN A 1 191 ? 5.773 8.526 -21.809 1.00 92.00 191 ASN A N 1
ATOM 1379 C CA . ASN A 1 191 ? 5.099 7.433 -21.121 1.00 92.00 191 ASN A CA 1
ATOM 1380 C C . ASN A 1 191 ? 4.901 7.727 -19.627 1.00 92.00 191 ASN A C 1
ATOM 1382 O O . ASN A 1 191 ? 3.799 7.517 -19.119 1.00 92.00 191 ASN A O 1
ATOM 1386 N N . ALA A 1 192 ? 5.901 8.274 -18.934 1.00 91.19 192 ALA A N 1
ATOM 1387 C CA . ALA A 1 192 ? 5.792 8.678 -17.530 1.00 91.19 192 ALA A CA 1
ATOM 1388 C C . ALA A 1 192 ? 4.686 9.721 -17.309 1.00 91.19 192 ALA A C 1
ATOM 1390 O O . ALA A 1 192 ? 3.860 9.590 -16.402 1.00 91.19 192 ALA A O 1
ATOM 1391 N N . LEU A 1 193 ? 4.581 10.707 -18.205 1.00 93.69 193 LEU A N 1
ATOM 1392 C CA . LEU A 1 193 ? 3.557 11.752 -18.133 1.00 93.69 193 LEU A CA 1
ATOM 1393 C C . LEU A 1 193 ? 2.121 11.221 -18.244 1.00 93.69 193 LEU A C 1
ATOM 1395 O O . LEU A 1 193 ? 1.195 11.894 -17.789 1.00 93.69 193 LEU A O 1
ATOM 1399 N N . ARG A 1 194 ? 1.900 10.007 -18.767 1.00 92.25 194 ARG A N 1
ATOM 1400 C CA . ARG A 1 194 ? 0.562 9.386 -18.786 1.00 92.25 194 ARG A CA 1
ATOM 1401 C C . ARG A 1 194 ? -0.006 9.188 -17.384 1.00 92.25 194 ARG A C 1
ATOM 1403 O O . ARG A 1 194 ? -1.227 9.217 -17.234 1.00 92.25 194 ARG A O 1
ATOM 1410 N N . LEU A 1 195 ? 0.845 9.038 -16.366 1.00 92.94 195 LEU A N 1
ATOM 1411 C CA . LEU A 1 195 ? 0.406 8.900 -14.978 1.00 92.94 195 LEU A CA 1
ATOM 1412 C C . LEU A 1 195 ? -0.293 10.171 -14.459 1.00 92.94 195 LEU A C 1
ATOM 1414 O O . LEU A 1 195 ? -1.160 10.064 -13.601 1.00 92.94 195 LEU A O 1
ATOM 1418 N N . LYS A 1 196 ? -0.042 11.353 -15.052 1.00 92.62 196 LYS A N 1
ATOM 1419 C CA . LYS A 1 196 ? -0.788 12.590 -14.732 1.00 92.62 196 LYS A CA 1
ATOM 1420 C C . LYS A 1 196 ? -2.287 12.497 -15.036 1.00 92.62 196 LYS A C 1
ATOM 1422 O O . LYS A 1 196 ? -3.061 13.290 -14.518 1.00 92.62 196 LYS A O 1
ATOM 1427 N N . ARG A 1 197 ? -2.705 11.556 -15.890 1.00 93.38 197 ARG A N 1
ATOM 1428 C CA . ARG A 1 197 ? -4.118 11.309 -16.227 1.00 93.38 197 ARG A CA 1
ATOM 1429 C C . ARG A 1 197 ? -4.762 10.241 -15.338 1.00 93.38 197 ARG A C 1
ATOM 1431 O O . ARG A 1 197 ? -5.869 9.796 -15.639 1.00 93.38 197 ARG A O 1
ATOM 1438 N N . PHE A 1 198 ? -4.067 9.788 -14.293 1.00 94.25 198 PHE A N 1
ATOM 1439 C CA . PHE A 1 198 ? -4.614 8.852 -13.321 1.00 94.25 198 PHE A CA 1
ATOM 1440 C C . PHE A 1 198 ? -5.874 9.434 -12.676 1.00 94.25 198 PHE A C 1
ATOM 1442 O O . PHE A 1 198 ? -5.890 10.588 -12.249 1.00 94.25 198 PHE A O 1
ATOM 1449 N N . LYS A 1 199 ? -6.936 8.627 -12.617 1.00 92.62 199 LYS A N 1
ATOM 1450 C CA . LYS A 1 199 ? -8.190 9.001 -11.968 1.00 92.62 199 LYS A CA 1
ATOM 1451 C C . LYS A 1 199 ? -8.269 8.271 -10.627 1.00 92.62 199 LYS A C 1
ATOM 1453 O O . LYS A 1 199 ? -8.349 7.041 -10.645 1.00 92.62 199 LYS A O 1
ATOM 1458 N N . PRO A 1 200 ? -8.220 8.989 -9.493 1.00 89.25 200 PRO A N 1
ATOM 1459 C CA . PRO A 1 200 ? -8.401 8.371 -8.187 1.00 89.25 200 PRO A CA 1
ATOM 1460 C C . PRO A 1 200 ? -9.812 7.793 -8.064 1.00 89.25 200 PRO A C 1
ATOM 1462 O O . PRO A 1 200 ? -10.726 8.217 -8.781 1.00 89.25 200 PRO A O 1
ATOM 1465 N N . TYR A 1 201 ? -9.996 6.828 -7.162 1.00 86.50 201 TYR A N 1
ATOM 1466 C CA . TYR A 1 201 ? -11.348 6.396 -6.838 1.00 86.50 201 TYR A CA 1
ATOM 1467 C C . TYR A 1 201 ? -12.083 7.530 -6.109 1.00 86.50 201 TYR A C 1
ATOM 1469 O O . TYR A 1 201 ? -11.477 8.260 -5.323 1.00 86.50 201 TYR A O 1
ATOM 1477 N N . GLN A 1 202 ? -13.367 7.682 -6.431 1.00 71.00 202 GLN A N 1
ATOM 1478 C CA . GLN A 1 202 ? -14.296 8.614 -5.792 1.00 71.00 202 GLN A CA 1
ATOM 1479 C C . GLN A 1 202 ? -15.208 7.858 -4.838 1.00 71.00 202 GLN A C 1
ATOM 1481 O O . GLN A 1 202 ? -15.625 6.734 -5.215 1.00 71.00 202 GLN A O 1
#

InterPro domains:
  IPR001757 P-type ATPase [TIGR01494] (2-165)
  IPR023214 HAD superfamily [G3DSA:3.40.50.1000] (4-153)
  IPR036412 HAD-like superfamily [SSF56784] (2-193)

Secondary structure (DSSP, 8-state):
-EEEETTEEEEE----PPPPTTHHHHHHHHHHTT---EEE-SS-HHHHHHHHHHHT-SEEE-S--HHHHHHHHHHHHHTT---EEEE-SSSSHHHHHHSSEEEEES---HHHHHH-SEEESSS-THHHHHHHHHHHHHHHHHHHHHHHHHHHHHHHHHHHTTHHHHTTPPPPPHHHHHHHHHHHHHHHHHHHHGGGG-----

Radius of gyration: 26.56 Å; Cα contacts (8 Å, |Δi|>4): 264; chains: 1; bounding box: 67×31×86 Å

Foldseek 3Di:
DFDDDPNHGDGDDDDDDDDDPQQLVLVVLCVVVVHQDEAEELADPVNQVVVCVVSVHDHYHYNAALVCLLVVLVVCVVVVDQDEDEEQQPSNLSNQQSHNAREHAPDPPVSSVVRGPHYHNHNHSLVVSQVVVLVVVQVVLVVVLVCLVVVLVVVVVCQQVCVLVVVVHDHDDVVVVVVSVVVSVVVSVVSNCVSVVDDRDD

Nearest PDB structures (foldseek):
  7si6-assembly1_A  TM=8.972E-01  e=1.933E-16  Xenopus tropicalis
  7si7-assembly1_A  TM=8.938E-01  e=1.933E-16  Xenopus tropicalis
  7si3-assembly1_A  TM=8.939E-01  e=1.342E-15  Xenopus tropicalis
  4byg-assembly1_A  TM=9.100E-01  e=2.612E-15  Legionella pneumophila subsp. pneumophila str. Philadelphia 1
  8q76-assembly1_A  TM=8.781E-01  e=8.237E-14  Oryza sativa Japonica Group

Mean predicted aligned error: 7.2 Å

Sequence (202 aa):
MYIAVDSEPAGIIAVADVVKNSSEKALQKLQKMGIETVMITGDNQRTAEAIAGQVGISSVLSEVLPQDKANEVKKLQQNGKIVAMVGDGINDAPALAQSDVGIAIGSGTDIAMESADIVLMKSDLMAVATAIHLSKSTIRNIKQNLFWAFGYNTLGIPIAAGLLYLFGGPLLNPMIGAAAMSLSSVSVLTNALRLKRFKPYQ

Organism: NCBI:txid1076179

pLDDT: mean 89.06, std 6.82, range [61.34, 97.44]